Protein AF-A0A5C5RJW6-F1 (afdb_monomer)

Mean predicted aligned error: 12.19 Å

pLDDT: mean 71.31, std 15.0, range [31.08, 88.44]

Nearest PDB structures (foldseek):
  8tgl-assembly1_B  TM=4.476E-01  e=8.788E-02  Homo sapiens
  5ayn-assembly1_A  TM=5.005E-01  e=7.297E-01  Bdellovibrio bacteriovorus HD100
  8ucm-assembly1_A  TM=4.008E-01  e=3.604E-01  Homo sapiens
  4zow-assembly1_A  TM=3.745E-01  e=7.649E-01  Escherichia coli K-12
  6btx-assembly1_A  TM=3.066E-01  e=7.666E+00  Bdellovibrio bacteriovorus HD100

Secondary structure (DSSP, 8-state):
--SS-TTSHHHHHHHHHHHHHHHHHHHHHHHHHHHHHHHHHHHHHTGGGHHHHHHHHHHHHHHHHHHHS---HHHHHHHHHHHHTTT---TTS---HHHHHHHSHHHHHHHHHHHHHHHHHHHIIIIIHHHHHHHTS---HHHHHHHHHHHHHHHHHHHHHHHHHHHHH-HHHHHHHHHHHHHHHHHHHHHHHHT--HHHHHHHHHHHHHHHHHHHHHHHHHHHHHS----

Radius of gyration: 21.66 Å; Cα contacts (8 Å, |Δi|>4): 201; chains: 1; bounding box: 49×38×67 Å

Sequence (231 aa):
SEYAPDERRGFFASILDTGSYIGFALGAAVVSAIQLGLGPEAVLGGAWRIPFLVAGPLGAVAVYFRTKIEESPAFQAQLDAQEKAGTDRPADAPSSTADLVRTHWRPILIAIMLVAAANTSSYALTSYMPTYLTDSLGYDAVHGTLLTIPVLLVTAACIPLAGRLSDRIGRRPVLWIGSASAVVLSVPAFLLLAHGAIWSTLAGLTLVAVPVIFYISNLASALPALFPTAA

InterPro domains:
  IPR005829 Sugar transporter, conserved site [PS00216] (162-179)
  IPR011701 Major facilitator superfamily [PF07690] (2-228)
  IPR020846 Major facilitator superfamily domain [PS50850] (1-231)
  IPR036259 MFS transporter superfamily [G3DSA:1.20.1250.20] (1-87)
  IPR036259 MFS transporter superfamily [G3DSA:1.20.1250.20] (104-231)
  IPR036259 MFS transporter superfamily [SSF103473] (1-230)
  IPR051084 Proton-coupled symporters [PTHR43528] (1-229)

Foldseek 3Di:
DVPDDLLCLLLVLLLVVLVVLLVLLVLLVVVLCCCVPVNPVVCVVPCVCVSVVVVVVVVVVVVVVVVPPPDPVVVVVVVVVVVVPPDDDDPPDPPDPVVVCVVQVVLVVVLVVLVVVLVVLVCCLRPVQLVCCCPVVVDDSSLSSVLSSVLSNVLSVVLSVLLNVCSVVDLVVLLVVLVVLQVVLQVLLVVLCNVNDSVSPSVSSNSSSVSSSSSSSNSSNSVCVSPPPDD

Solvent-accessible surface area (backbone atoms only — not comparable to full-atom values): 12299 Å² total; per-residue (Å²): 124,96,86,48,66,88,89,43,35,22,37,59,44,15,51,56,53,22,50,51,32,45,50,50,27,51,53,49,48,53,53,35,51,46,40,73,73,59,34,69,68,37,39,78,73,53,52,67,50,52,64,53,63,58,44,48,62,54,48,52,50,52,50,49,51,62,72,62,57,68,74,52,72,67,54,53,51,49,51,52,48,55,62,67,51,64,87,71,79,70,94,77,64,83,89,40,79,65,56,54,46,69,75,39,45,67,56,49,51,54,49,49,52,50,50,48,53,28,50,52,42,45,44,42,62,73,51,47,44,38,49,42,34,25,74,72,68,65,37,54,70,51,57,21,43,59,59,45,32,61,45,32,45,52,42,25,63,44,17,36,55,47,6,52,48,36,74,70,72,35,71,69,61,43,52,52,49,20,54,50,41,44,63,64,32,46,59,59,16,54,55,28,41,71,64,72,40,73,68,36,35,48,51,12,52,44,43,59,41,50,26,30,33,42,35,52,17,39,51,53,48,48,58,60,68,68,52,70,77,83,126

Structure (mmCIF, N/CA/C/O backbon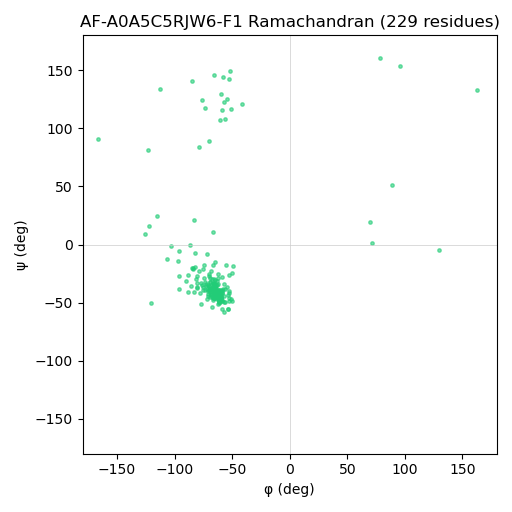e):
data_AF-A0A5C5RJW6-F1
#
_entry.id   AF-A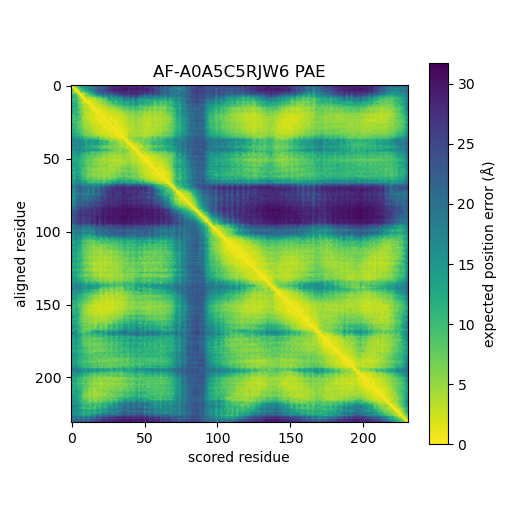0A5C5RJW6-F1
#
loop_
_atom_site.group_PDB
_atom_site.id
_atom_site.type_symbol
_atom_site.label_atom_id
_atom_site.label_alt_id
_atom_site.label_comp_id
_atom_site.label_asym_id
_atom_site.label_entity_id
_atom_site.label_seq_id
_atom_site.pdbx_PDB_ins_code
_atom_site.Cartn_x
_atom_site.Cartn_y
_atom_site.Cartn_z
_atom_site.occupancy
_atom_site.B_iso_or_equiv
_atom_site.auth_seq_id
_atom_site.auth_comp_id
_atom_site.auth_asym_id
_atom_site.auth_atom_id
_atom_site.pdbx_PDB_model_num
ATOM 1 N N . SER A 1 1 ? -7.287 5.479 18.540 1.00 43.69 1 SER A N 1
ATOM 2 C CA . SER A 1 1 ? -7.614 6.914 18.451 1.00 43.69 1 SER A CA 1
ATOM 3 C C . SER A 1 1 ? -8.538 7.273 19.601 1.00 43.69 1 SER A C 1
ATOM 5 O O . SER A 1 1 ? -9.689 6.838 19.637 1.00 43.69 1 SER A O 1
ATOM 7 N N . GLU A 1 2 ? -7.976 7.961 20.587 1.00 31.08 2 GLU A N 1
ATOM 8 C CA . GLU A 1 2 ? -8.598 8.412 21.846 1.00 31.08 2 GLU A CA 1
ATOM 9 C C . GLU A 1 2 ? -9.302 9.777 21.686 1.00 31.08 2 GLU A C 1
ATOM 11 O O . GLU A 1 2 ? -9.923 10.285 22.605 1.00 31.08 2 GLU A O 1
ATOM 16 N N . TYR A 1 3 ? -9.242 10.332 20.470 1.00 33.94 3 TYR A N 1
ATOM 17 C CA . TYR A 1 3 ? -9.623 11.696 20.100 1.00 33.94 3 TYR A CA 1
ATOM 18 C C . TYR A 1 3 ? -10.970 11.828 19.374 1.00 33.94 3 TYR A C 1
ATOM 20 O O . TYR A 1 3 ? -11.357 12.933 19.000 1.00 33.94 3 TYR A O 1
ATOM 28 N N . ALA A 1 4 ? -11.675 10.727 19.105 1.00 35.00 4 ALA A N 1
ATOM 29 C CA . ALA A 1 4 ? -12.896 10.760 18.305 1.00 35.00 4 ALA A CA 1
ATOM 30 C C . ALA A 1 4 ? -14.126 10.408 19.158 1.00 35.00 4 ALA A C 1
ATOM 32 O O . ALA A 1 4 ? -14.073 9.391 19.853 1.00 35.00 4 ALA A O 1
ATOM 33 N N . PRO A 1 5 ? -15.236 11.174 19.070 1.00 39.31 5 PRO A N 1
ATOM 34 C CA . PRO A 1 5 ? -16.519 10.752 19.633 1.00 39.31 5 PRO A CA 1
ATOM 35 C C . PRO A 1 5 ? -16.868 9.354 19.102 1.00 39.31 5 PRO A C 1
ATOM 37 O O . PRO A 1 5 ? -16.562 9.051 17.944 1.00 39.31 5 PRO A O 1
ATOM 40 N N . ASP A 1 6 ? -17.466 8.504 19.944 1.00 51.19 6 ASP A N 1
ATOM 41 C CA . ASP A 1 6 ? -17.591 7.045 19.743 1.00 51.19 6 ASP A CA 1
ATOM 42 C C . ASP A 1 6 ? -18.138 6.615 18.364 1.00 51.19 6 ASP A C 1
ATOM 44 O O . ASP A 1 6 ? -17.804 5.537 17.872 1.00 51.19 6 ASP A O 1
ATOM 48 N N . GLU A 1 7 ? -18.893 7.482 17.682 1.00 49.41 7 GLU A N 1
ATOM 49 C CA . GLU A 1 7 ? -19.456 7.262 16.341 1.00 49.41 7 GLU A CA 1
ATOM 50 C C . GLU A 1 7 ? -18.506 7.524 15.151 1.00 49.41 7 GLU A C 1
ATOM 52 O O . GLU A 1 7 ? -18.883 7.251 14.012 1.00 49.41 7 GLU A O 1
ATOM 57 N N . ARG A 1 8 ? -17.293 8.075 15.344 1.00 52.03 8 ARG A N 1
ATOM 58 C CA . ARG A 1 8 ? -16.369 8.422 14.228 1.00 52.03 8 ARG A CA 1
ATOM 59 C C . ARG A 1 8 ? -14.970 7.814 14.326 1.00 52.03 8 ARG A C 1
ATOM 61 O O . ARG A 1 8 ? -14.090 8.164 13.534 1.00 52.03 8 ARG A O 1
ATOM 68 N N . ARG A 1 9 ? -14.744 6.896 15.271 1.00 58.28 9 ARG A N 1
ATOM 69 C CA . ARG A 1 9 ? -13.442 6.231 15.467 1.00 58.28 9 ARG A CA 1
ATOM 70 C C . ARG A 1 9 ? -12.958 5.480 14.220 1.00 58.28 9 ARG A C 1
ATOM 72 O O . ARG A 1 9 ? -11.775 5.594 13.898 1.00 58.28 9 ARG A O 1
ATOM 79 N N . GLY A 1 10 ? -13.855 4.797 13.500 1.00 56.56 10 GLY A N 1
ATOM 80 C CA . GLY A 1 10 ? -13.533 4.090 12.255 1.00 56.56 10 GLY A CA 1
ATOM 81 C C . GLY A 1 10 ? -13.011 5.032 11.172 1.00 56.56 10 GLY A C 1
ATOM 82 O O . GLY A 1 10 ? -11.951 4.797 10.598 1.00 56.56 10 GLY A O 1
ATOM 83 N N . PHE A 1 11 ? -13.683 6.168 10.974 1.00 60.09 11 PHE A N 1
ATOM 84 C CA . PHE A 1 11 ? -13.275 7.190 10.008 1.00 60.09 11 PHE A CA 1
ATOM 85 C C . PHE A 1 11 ? -11.894 7.806 10.309 1.00 60.09 11 PHE A C 1
ATOM 87 O O . PHE A 1 11 ? -11.043 7.869 9.424 1.00 60.09 11 PHE A O 1
ATOM 94 N N . PHE A 1 12 ? -11.617 8.220 11.549 1.00 62.16 12 PHE A N 1
ATOM 95 C CA . PHE A 1 12 ? -10.322 8.840 11.875 1.00 62.16 12 PHE A CA 1
ATOM 96 C C . PHE A 1 12 ? -9.143 7.869 11.804 1.00 62.16 12 PHE A C 1
ATOM 98 O O . PHE A 1 12 ? -8.063 8.242 11.356 1.00 62.16 12 PHE A O 1
ATOM 105 N N . ALA A 1 13 ? -9.337 6.623 12.225 1.00 62.19 13 ALA A N 1
ATOM 106 C CA . ALA A 1 13 ? -8.301 5.609 12.087 1.00 62.19 13 ALA A CA 1
ATOM 107 C C . ALA A 1 13 ? -8.084 5.226 10.613 1.00 62.19 13 ALA A C 1
ATOM 109 O O . ALA A 1 13 ? -6.944 5.143 10.173 1.00 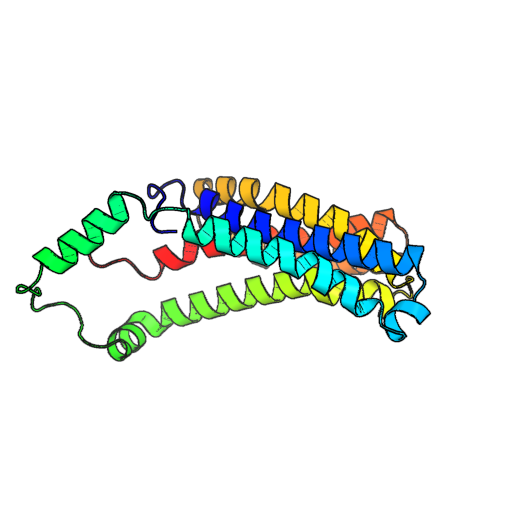62.19 13 ALA A O 1
ATOM 110 N N . SER A 1 14 ? -9.154 5.150 9.815 1.00 68.50 14 SER A N 1
ATOM 111 C CA . SER A 1 14 ? -9.045 4.924 8.369 1.00 68.50 14 SER A CA 1
ATOM 112 C C . SER A 1 14 ? -8.293 6.048 7.635 1.00 68.50 14 SER A C 1
ATOM 114 O O . SER A 1 14 ? -7.613 5.780 6.648 1.00 68.50 14 SER A O 1
ATOM 116 N N . ILE A 1 15 ? -8.334 7.294 8.132 1.00 70.56 15 ILE A N 1
ATOM 117 C CA . ILE A 1 15 ? -7.509 8.406 7.617 1.00 70.56 15 ILE A CA 1
ATOM 118 C C . ILE A 1 15 ? -6.017 8.163 7.876 1.00 70.56 15 ILE A C 1
ATOM 120 O O . ILE A 1 15 ? -5.193 8.465 7.013 1.00 70.56 15 ILE A O 1
ATOM 124 N N . LEU A 1 16 ? -5.660 7.601 9.034 1.00 71.62 16 LEU A N 1
ATOM 125 C CA . LEU A 1 16 ? -4.271 7.264 9.342 1.00 71.62 16 LEU A CA 1
ATOM 126 C C . LEU A 1 16 ? -3.751 6.180 8.387 1.00 71.62 16 LEU A C 1
ATOM 128 O O . LEU A 1 16 ? -2.675 6.330 7.809 1.00 71.62 16 LEU A O 1
ATOM 132 N N . ASP A 1 17 ? -4.549 5.136 8.156 1.00 75.12 17 ASP A N 1
ATOM 133 C CA . ASP A 1 17 ? -4.209 4.070 7.209 1.00 75.12 17 ASP A CA 1
ATOM 134 C C . ASP A 1 17 ? -4.135 4.587 5.767 1.00 75.12 17 ASP A C 1
ATOM 136 O O . ASP A 1 17 ? -3.197 4.267 5.040 1.00 75.12 17 ASP A O 1
ATOM 140 N N . THR A 1 18 ? -5.061 5.464 5.371 1.00 78.38 18 THR A N 1
ATOM 141 C CA . THR A 1 18 ? -5.030 6.165 4.075 1.00 78.38 18 THR A CA 1
ATOM 142 C C . THR A 1 18 ? -3.686 6.864 3.861 1.00 78.38 18 THR A C 1
ATOM 144 O O . THR A 1 18 ? -3.080 6.722 2.798 1.00 78.38 18 THR A O 1
ATOM 147 N N . GLY A 1 19 ? -3.186 7.570 4.882 1.00 80.00 19 GLY A N 1
ATOM 148 C CA . GLY A 1 19 ? -1.870 8.209 4.850 1.00 80.00 19 GLY A CA 1
ATOM 149 C C . GLY A 1 19 ? -0.730 7.214 4.619 1.00 80.00 19 GLY A C 1
ATOM 150 O O . GLY A 1 19 ? 0.150 7.476 3.799 1.00 80.00 19 GLY A O 1
ATOM 151 N N . SER A 1 20 ? -0.780 6.047 5.265 1.00 82.81 20 SER A N 1
ATOM 152 C CA . SER A 1 20 ? 0.206 4.974 5.072 1.00 82.81 20 SER A CA 1
ATOM 153 C C . SER A 1 20 ? 0.223 4.457 3.630 1.00 82.81 20 SER A C 1
ATOM 155 O O . SER A 1 20 ? 1.294 4.342 3.037 1.00 82.81 20 SER A O 1
ATOM 157 N N . TYR A 1 21 ? -0.945 4.209 3.026 1.00 83.38 21 TYR A N 1
ATOM 158 C CA . TYR A 1 21 ? -1.044 3.751 1.631 1.00 83.38 21 TYR A CA 1
ATOM 159 C C . TYR A 1 21 ? -0.581 4.798 0.618 1.00 83.38 21 TYR A C 1
ATOM 161 O O . TYR A 1 21 ? 0.100 4.455 -0.350 1.00 83.38 21 TYR A O 1
ATOM 169 N N . ILE A 1 22 ? -0.890 6.075 0.854 1.00 86.38 22 ILE A N 1
ATOM 170 C CA . ILE A 1 22 ? -0.359 7.179 0.042 1.00 86.38 22 ILE A CA 1
ATOM 171 C C . ILE A 1 22 ? 1.167 7.244 0.178 1.00 86.38 22 ILE A C 1
ATOM 173 O O . ILE A 1 22 ? 1.863 7.412 -0.822 1.00 86.38 22 ILE A O 1
ATOM 177 N N . GLY A 1 23 ? 1.700 7.050 1.388 1.00 85.56 23 GLY A N 1
ATOM 178 C CA . GLY A 1 23 ? 3.139 6.957 1.633 1.00 85.56 23 GLY A CA 1
ATOM 179 C C . GLY A 1 23 ? 3.797 5.811 0.863 1.00 85.56 23 GLY A C 1
ATOM 180 O O . GLY A 1 23 ? 4.819 6.025 0.210 1.00 85.56 23 GLY A O 1
ATOM 181 N N . PHE A 1 24 ? 3.185 4.622 0.861 1.00 86.38 24 PHE A N 1
ATOM 182 C CA . PHE A 1 24 ? 3.643 3.487 0.051 1.00 86.38 24 PHE A CA 1
ATOM 183 C C . PHE A 1 24 ? 3.622 3.805 -1.446 1.00 86.38 24 PHE A C 1
ATOM 185 O O . PHE A 1 24 ? 4.608 3.547 -2.133 1.00 86.38 24 PHE A O 1
ATOM 192 N N . ALA A 1 25 ? 2.540 4.408 -1.945 1.00 88.12 25 ALA A N 1
ATOM 193 C CA . ALA A 1 25 ? 2.417 4.800 -3.347 1.00 88.12 25 ALA A CA 1
ATOM 194 C C . ALA A 1 25 ? 3.488 5.827 -3.755 1.00 88.12 25 ALA A C 1
ATOM 196 O O . ALA A 1 25 ? 4.112 5.682 -4.806 1.00 88.12 25 ALA A O 1
ATOM 197 N 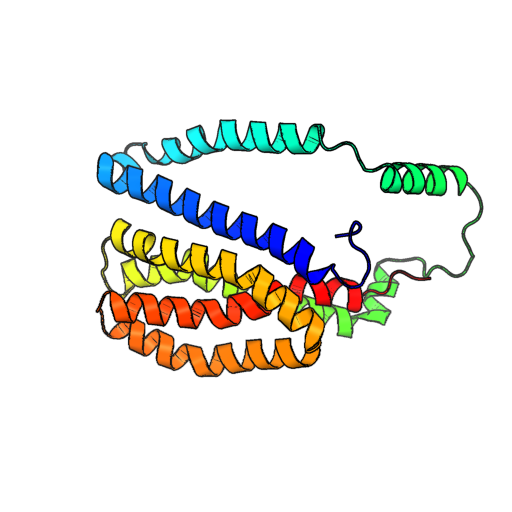N . LEU A 1 26 ? 3.754 6.830 -2.912 1.00 88.31 26 LEU A N 1
ATOM 198 C CA . LEU A 1 26 ? 4.813 7.819 -3.136 1.00 88.31 26 LEU A CA 1
ATOM 199 C C . LEU A 1 26 ? 6.207 7.184 -3.093 1.00 88.31 26 LEU A C 1
ATOM 201 O O . LEU A 1 26 ? 7.033 7.482 -3.953 1.00 88.31 26 LEU A O 1
ATOM 205 N N . GLY A 1 27 ? 6.468 6.286 -2.141 1.00 86.06 27 GLY A N 1
ATOM 206 C CA . GLY A 1 27 ? 7.733 5.550 -2.066 1.00 86.06 27 GLY A CA 1
ATOM 207 C C . GLY A 1 27 ? 7.978 4.706 -3.317 1.00 86.06 27 GLY A C 1
ATOM 208 O O . GLY A 1 27 ? 9.044 4.797 -3.929 1.00 86.06 27 GLY A O 1
ATOM 209 N N . ALA A 1 28 ? 6.959 3.963 -3.752 1.00 86.81 28 ALA A N 1
ATOM 210 C CA . ALA A 1 28 ? 6.980 3.190 -4.990 1.00 86.81 28 ALA A CA 1
ATOM 211 C C . ALA A 1 28 ? 7.196 4.082 -6.226 1.00 86.81 28 ALA A C 1
ATOM 213 O O . ALA A 1 28 ? 7.978 3.726 -7.109 1.00 86.81 28 ALA A O 1
ATOM 214 N N . ALA A 1 29 ? 6.573 5.266 -6.275 1.00 88.06 29 ALA A N 1
ATOM 215 C CA . ALA A 1 29 ? 6.755 6.234 -7.357 1.00 88.06 29 ALA A CA 1
ATOM 216 C C . ALA A 1 29 ? 8.187 6.787 -7.417 1.00 88.06 29 ALA A C 1
ATOM 218 O O . ALA A 1 29 ? 8.771 6.846 -8.497 1.00 88.06 29 ALA A O 1
ATOM 219 N N . VAL A 1 30 ? 8.776 7.146 -6.271 1.00 87.25 30 VAL A N 1
ATOM 220 C CA . VAL A 1 30 ? 10.166 7.632 -6.190 1.00 87.25 30 VAL A CA 1
ATOM 221 C C . VAL A 1 30 ? 11.144 6.557 -6.659 1.00 87.25 30 VAL A C 1
ATOM 223 O O . VAL A 1 30 ? 12.027 6.842 -7.467 1.00 87.25 30 VAL A O 1
ATOM 226 N N . VAL A 1 31 ? 10.970 5.313 -6.203 1.00 83.94 31 VAL A N 1
ATOM 227 C CA . VAL A 1 31 ? 11.812 4.185 -6.635 1.00 83.94 31 VAL A CA 1
ATOM 228 C C . VAL A 1 31 ? 11.654 3.929 -8.134 1.00 83.94 31 VAL A C 1
ATOM 230 O O . VAL A 1 31 ? 12.656 3.785 -8.831 1.00 83.94 31 VAL A O 1
ATOM 233 N N . SER A 1 32 ? 10.422 3.951 -8.648 1.00 85.94 32 SER A N 1
ATOM 234 C CA . SER A 1 32 ? 10.153 3.781 -10.082 1.00 85.94 32 SER A CA 1
ATOM 235 C C . SER A 1 32 ? 10.798 4.894 -10.915 1.00 85.94 32 SER A C 1
ATOM 237 O O . SER A 1 32 ? 11.407 4.617 -11.945 1.00 85.94 32 SER A O 1
ATOM 239 N N . ALA A 1 33 ? 10.742 6.150 -10.456 1.00 86.44 33 ALA A N 1
ATOM 240 C CA . ALA A 1 33 ? 11.378 7.282 -11.131 1.00 86.44 33 ALA A CA 1
ATOM 241 C C . ALA A 1 33 ? 12.909 7.149 -11.180 1.00 86.44 33 ALA A C 1
ATOM 243 O O . ALA A 1 33 ? 13.525 7.451 -12.202 1.00 86.44 33 ALA A O 1
ATOM 244 N N . ILE A 1 34 ? 13.524 6.653 -10.102 1.00 84.50 34 ILE A N 1
ATOM 245 C CA . ILE A 1 34 ? 14.965 6.370 -10.052 1.00 84.50 34 ILE A CA 1
ATOM 246 C C . ILE A 1 34 ? 15.329 5.244 -11.021 1.00 84.50 34 ILE A C 1
ATOM 248 O O . ILE A 1 34 ? 16.287 5.392 -11.776 1.00 84.50 34 ILE A O 1
ATOM 252 N N . GLN A 1 35 ? 14.566 4.148 -11.033 1.00 81.94 35 GLN A N 1
ATOM 253 C CA . GLN A 1 35 ? 14.820 3.022 -11.936 1.00 81.94 35 GLN A CA 1
ATOM 254 C C . GLN A 1 35 ? 14.674 3.422 -13.413 1.00 81.94 35 GLN A C 1
ATOM 256 O O . GLN A 1 35 ? 15.507 3.025 -14.222 1.00 81.94 35 GLN A O 1
ATOM 261 N N . LEU A 1 36 ? 13.683 4.254 -13.758 1.00 84.06 36 LEU A N 1
ATOM 262 C CA . LEU A 1 36 ? 13.504 4.773 -15.122 1.00 84.06 36 LEU A CA 1
ATOM 263 C C . LEU A 1 36 ? 14.583 5.778 -15.534 1.00 84.06 36 LEU A C 1
ATOM 265 O O . LEU A 1 36 ? 14.993 5.790 -16.691 1.00 84.06 36 LEU A O 1
ATOM 269 N N . GLY A 1 37 ? 15.013 6.646 -14.614 1.00 83.56 37 GLY A N 1
ATOM 270 C CA . GLY A 1 37 ? 15.947 7.730 -14.925 1.00 83.56 37 GLY A CA 1
ATOM 271 C C . GLY A 1 37 ? 17.416 7.307 -14.930 1.00 83.56 37 GLY A C 1
ATOM 272 O O . GLY A 1 37 ? 18.181 7.755 -15.779 1.00 83.56 37 GLY A O 1
ATOM 273 N N . LEU A 1 38 ? 17.818 6.465 -13.975 1.00 80.81 38 LEU A N 1
ATOM 274 C CA . LEU A 1 38 ? 19.215 6.064 -13.765 1.00 80.81 38 LEU A CA 1
ATOM 275 C C . LEU A 1 38 ? 19.495 4.623 -14.220 1.00 80.81 38 LEU A C 1
ATOM 277 O O . LEU A 1 38 ? 20.655 4.232 -14.335 1.00 80.81 38 LEU A O 1
ATOM 281 N N . GLY A 1 39 ? 18.451 3.843 -14.501 1.00 79.62 39 GLY A N 1
ATOM 282 C CA . GLY A 1 39 ? 18.559 2.439 -14.877 1.00 79.62 39 GLY A CA 1
ATOM 283 C C . GLY A 1 39 ? 18.791 1.504 -13.679 1.00 79.62 39 GLY A C 1
ATOM 284 O O . GLY A 1 39 ? 19.236 1.929 -12.606 1.00 79.62 39 GLY A O 1
ATOM 285 N N . PRO A 1 40 ? 18.511 0.200 -13.845 1.00 72.88 40 PRO A N 1
ATOM 286 C CA . PRO A 1 40 ? 18.641 -0.792 -12.774 1.00 72.88 40 PRO A CA 1
ATOM 287 C C . PRO A 1 40 ? 20.089 -0.956 -12.277 1.00 72.88 40 PRO A C 1
ATOM 289 O O . PRO A 1 40 ? 20.315 -1.168 -11.086 1.00 72.88 40 PRO A O 1
ATOM 292 N N . GLU A 1 41 ? 21.083 -0.776 -13.150 1.00 76.12 41 GLU A N 1
ATOM 293 C CA . GLU A 1 41 ? 22.508 -0.870 -12.795 1.00 76.12 41 GLU A CA 1
ATOM 294 C C . GLU A 1 41 ? 22.944 0.220 -11.805 1.00 76.12 41 GLU A C 1
ATOM 296 O O . GLU A 1 41 ? 23.696 -0.041 -10.865 1.00 76.12 41 GLU A O 1
ATOM 301 N N . ALA A 1 42 ? 22.421 1.440 -11.947 1.00 74.25 42 ALA A N 1
ATOM 302 C CA . ALA A 1 42 ? 22.732 2.534 -11.033 1.00 74.25 42 ALA A CA 1
ATOM 303 C C . ALA A 1 42 ? 22.127 2.318 -9.640 1.00 74.25 42 ALA A C 1
ATOM 305 O O . ALA A 1 42 ? 22.702 2.765 -8.644 1.00 74.25 42 ALA A O 1
ATOM 306 N N . VAL A 1 43 ? 20.996 1.606 -9.543 1.00 75.31 43 VAL A N 1
ATOM 307 C CA . VAL A 1 43 ? 20.414 1.213 -8.250 1.00 75.31 43 VAL A CA 1
ATOM 308 C C . VAL A 1 43 ? 21.385 0.314 -7.493 1.00 75.31 43 VAL A C 1
ATOM 310 O O . VAL A 1 43 ? 21.670 0.604 -6.330 1.00 75.31 43 VAL A O 1
ATOM 313 N N . LEU A 1 44 ? 21.965 -0.689 -8.160 1.00 75.44 44 LEU A N 1
ATOM 314 C CA . LEU A 1 44 ? 23.012 -1.548 -7.591 1.00 75.44 44 LEU A CA 1
ATOM 315 C C . LEU A 1 44 ? 24.298 -0.763 -7.284 1.00 75.44 44 LEU A C 1
ATOM 317 O O . LEU A 1 44 ? 24.936 -1.000 -6.259 1.00 75.44 44 LEU A O 1
ATOM 321 N N . GLY A 1 45 ? 24.631 0.227 -8.118 1.00 79.62 45 GLY A N 1
ATOM 322 C CA . GLY A 1 45 ? 25.792 1.109 -7.955 1.00 79.62 45 GLY A CA 1
ATOM 323 C C . GLY A 1 45 ? 25.695 2.138 -6.819 1.00 79.62 45 GLY A C 1
ATOM 324 O O . GLY A 1 45 ? 26.690 2.793 -6.512 1.00 79.62 45 GLY A O 1
ATOM 325 N N . GLY A 1 46 ? 24.534 2.289 -6.169 1.00 80.06 46 GLY A N 1
ATOM 326 C CA . GLY A 1 46 ? 24.363 3.174 -5.007 1.00 80.06 46 GLY A CA 1
ATOM 327 C C . GLY A 1 46 ? 23.182 4.143 -5.071 1.00 80.06 46 GLY A C 1
ATOM 328 O O . GLY A 1 46 ? 22.904 4.812 -4.072 1.00 80.06 46 GLY A O 1
ATOM 329 N N . ALA A 1 47 ? 22.439 4.200 -6.184 1.00 81.25 47 ALA A N 1
ATOM 330 C CA . ALA A 1 47 ? 21.243 5.042 -6.303 1.00 81.25 47 ALA A CA 1
ATOM 331 C C . ALA A 1 47 ? 20.108 4.606 -5.359 1.00 81.25 47 ALA A C 1
ATOM 333 O O . ALA A 1 47 ? 19.225 5.408 -5.054 1.00 81.25 47 ALA A O 1
ATOM 334 N N . TRP A 1 48 ? 20.182 3.393 -4.791 1.00 81.44 48 TRP A N 1
ATOM 335 C CA . TRP A 1 48 ? 19.308 2.948 -3.700 1.00 81.44 48 TRP A CA 1
ATOM 336 C C . TRP A 1 48 ? 19.333 3.872 -2.474 1.00 81.44 48 TRP A C 1
ATOM 338 O O . TRP A 1 48 ? 18.414 3.808 -1.668 1.00 81.44 48 TRP A O 1
ATOM 348 N N . ARG A 1 49 ? 20.346 4.743 -2.324 1.00 85.19 49 ARG A N 1
ATOM 349 C CA . ARG A 1 49 ? 20.449 5.733 -1.235 1.00 85.19 49 ARG A CA 1
ATOM 350 C C . ARG A 1 49 ? 19.584 6.977 -1.449 1.00 85.19 49 ARG A C 1
ATOM 352 O O . ARG A 1 49 ? 19.250 7.648 -0.477 1.00 85.19 49 ARG A O 1
ATOM 359 N N . ILE A 1 50 ? 19.210 7.290 -2.691 1.00 85.06 50 ILE A N 1
ATOM 360 C CA . ILE A 1 50 ? 18.425 8.489 -3.031 1.00 85.06 50 ILE A CA 1
ATOM 361 C C . ILE A 1 50 ? 17.050 8.490 -2.335 1.00 85.06 50 ILE A C 1
ATOM 363 O O . ILE A 1 50 ? 16.728 9.502 -1.713 1.00 85.06 50 ILE A O 1
ATOM 367 N N . PRO A 1 51 ? 16.267 7.388 -2.322 1.00 82.69 51 PRO A N 1
ATOM 368 C CA . PRO A 1 51 ? 15.019 7.325 -1.563 1.00 82.69 51 PRO A CA 1
ATOM 369 C C . PRO A 1 51 ? 15.220 7.620 -0.074 1.00 82.69 51 PRO A C 1
ATOM 371 O O . PRO A 1 51 ? 14.410 8.325 0.515 1.00 82.69 51 PRO A O 1
ATOM 374 N N . PHE A 1 52 ? 16.320 7.151 0.530 1.00 83.06 52 PHE A N 1
ATOM 375 C CA . PHE A 1 52 ? 16.628 7.415 1.941 1.00 83.06 52 PHE A CA 1
ATOM 376 C C . PHE A 1 52 ? 16.996 8.879 2.192 1.00 83.06 52 PHE A C 1
ATOM 378 O O . PHE A 1 52 ? 16.561 9.459 3.185 1.00 83.06 52 PHE A O 1
ATOM 385 N N . LEU A 1 53 ? 17.753 9.499 1.283 1.00 87.31 53 LEU A N 1
ATOM 386 C CA . LEU A 1 53 ? 18.093 10.921 1.366 1.00 87.31 53 LEU A CA 1
ATOM 387 C C . LEU A 1 53 ? 16.866 11.822 1.195 1.00 87.31 53 LEU A C 1
ATOM 389 O O . LEU A 1 53 ? 16.806 12.868 1.829 1.00 87.31 53 LEU A O 1
ATOM 393 N N . VAL A 1 54 ? 15.881 11.414 0.391 1.00 85.62 54 VAL A N 1
ATOM 394 C CA . VAL A 1 54 ? 14.590 12.115 0.264 1.00 85.62 54 VAL A CA 1
ATOM 395 C C . VAL A 1 54 ? 13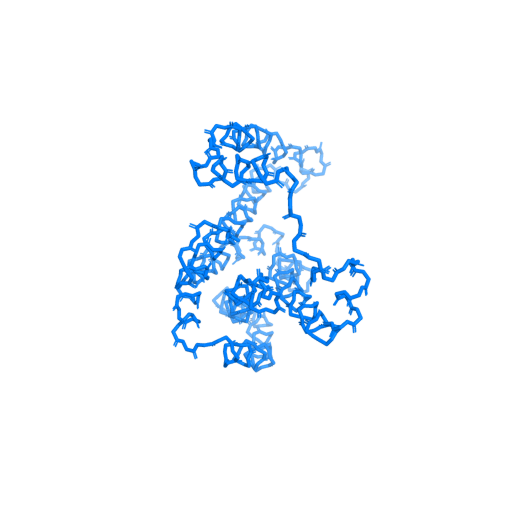.700 11.858 1.486 1.00 85.62 54 VAL A C 1
ATOM 397 O O . VAL A 1 54 ? 13.048 12.776 1.987 1.00 85.62 54 VAL A O 1
ATOM 400 N N . ALA A 1 55 ? 13.701 10.631 2.012 1.00 83.44 55 ALA A N 1
ATOM 401 C CA . ALA A 1 55 ? 12.933 10.262 3.197 1.00 83.44 55 ALA A CA 1
ATOM 402 C C . ALA A 1 55 ? 13.443 10.943 4.478 1.00 83.44 55 ALA A C 1
ATOM 404 O O . ALA A 1 55 ? 12.642 11.212 5.367 1.00 83.44 55 ALA A O 1
ATOM 405 N N . GLY A 1 56 ? 14.738 11.261 4.581 1.00 87.06 56 GLY A N 1
ATOM 406 C CA . GLY A 1 56 ? 15.330 11.916 5.755 1.00 87.06 56 GLY A CA 1
ATOM 407 C C . GLY A 1 56 ? 14.680 13.264 6.112 1.00 87.06 56 GLY A C 1
ATOM 408 O O . GLY A 1 56 ? 14.141 13.396 7.212 1.00 87.06 56 GLY A O 1
ATOM 409 N N . PRO A 1 57 ? 14.665 14.258 5.204 1.00 88.25 57 PRO A N 1
ATOM 410 C CA . PRO A 1 57 ? 13.989 15.538 5.411 1.00 88.25 57 PRO A CA 1
ATOM 411 C C . PRO A 1 57 ? 12.489 15.385 5.670 1.00 88.25 57 PRO A C 1
ATOM 413 O O . PRO A 1 57 ? 11.958 16.030 6.569 1.00 88.25 57 PRO A O 1
ATOM 416 N N . LEU A 1 58 ? 11.809 14.501 4.931 1.00 85.12 58 LEU A N 1
ATOM 417 C CA . LEU A 1 58 ? 10.388 14.207 5.148 1.00 85.12 58 LEU A CA 1
ATOM 418 C C . LEU A 1 58 ? 10.138 13.640 6.551 1.00 85.12 58 LEU A C 1
ATOM 420 O O . LEU A 1 58 ? 9.202 14.058 7.229 1.00 85.12 58 LEU A O 1
ATOM 424 N N . GLY A 1 59 ? 11.005 12.740 7.013 1.00 83.19 59 GLY A N 1
ATOM 425 C CA . GLY A 1 59 ? 10.980 12.192 8.364 1.00 83.19 59 GLY A CA 1
ATOM 426 C C . GLY A 1 59 ? 11.233 13.261 9.424 1.00 83.19 59 GLY A C 1
ATOM 427 O O . GLY A 1 59 ? 10.509 13.313 10.413 1.00 83.19 59 GLY A O 1
ATOM 428 N N . ALA A 1 60 ? 12.190 14.166 9.203 1.00 85.19 60 ALA A N 1
ATOM 429 C CA . ALA A 1 60 ? 12.445 15.290 10.103 1.00 85.19 60 ALA A CA 1
ATOM 430 C C . ALA A 1 60 ? 11.239 16.239 10.195 1.00 85.19 60 ALA A C 1
ATOM 432 O O . ALA A 1 60 ? 10.875 16.660 11.290 1.00 85.19 60 ALA A O 1
ATOM 433 N N . VAL A 1 61 ? 10.573 16.521 9.070 1.00 84.31 61 VAL A N 1
ATOM 434 C CA . VAL A 1 61 ? 9.324 17.298 9.035 1.00 84.31 61 VAL A CA 1
ATOM 435 C C . VAL A 1 61 ? 8.199 16.561 9.763 1.00 84.31 61 VAL A C 1
ATOM 437 O O . VAL A 1 61 ? 7.484 17.177 10.546 1.00 84.31 61 VAL A O 1
ATOM 440 N N . ALA A 1 62 ? 8.061 15.246 9.579 1.00 80.44 62 ALA A N 1
ATOM 441 C CA . ALA A 1 62 ? 7.076 14.445 10.305 1.00 80.44 62 ALA A CA 1
ATOM 442 C C . ALA A 1 62 ? 7.333 14.449 11.823 1.00 80.44 62 ALA A C 1
ATOM 444 O O . ALA A 1 62 ? 6.393 14.599 12.604 1.00 80.44 62 ALA A O 1
ATOM 445 N N . VAL A 1 63 ? 8.599 14.350 12.246 1.00 81.69 63 VAL A N 1
ATOM 446 C CA . VAL A 1 63 ? 9.002 14.490 13.655 1.00 81.69 63 VAL A CA 1
ATOM 447 C C . VAL A 1 63 ? 8.698 15.896 14.163 1.00 81.69 63 VAL A C 1
ATOM 449 O O . VAL A 1 63 ? 8.154 16.019 15.253 1.00 81.69 63 VAL A O 1
ATOM 452 N N . TYR A 1 64 ? 8.973 16.936 13.372 1.00 80.75 64 TYR A N 1
ATOM 453 C CA . TYR A 1 64 ? 8.656 18.323 13.715 1.00 80.75 64 TYR A CA 1
ATOM 454 C C . TYR A 1 64 ? 7.150 18.549 13.891 1.00 80.75 64 TYR A C 1
ATOM 456 O O . TYR A 1 64 ? 6.730 19.157 14.870 1.00 80.75 64 TYR A O 1
ATOM 464 N N . PHE A 1 65 ? 6.315 18.030 12.987 1.00 77.75 65 PHE A N 1
ATOM 465 C CA . PHE A 1 65 ? 4.861 18.070 13.158 1.00 77.75 65 PHE A CA 1
ATOM 466 C C . PHE A 1 65 ? 4.431 17.315 14.411 1.00 77.75 65 PHE A C 1
ATOM 468 O O . PHE A 1 65 ? 3.601 17.811 15.163 1.00 77.75 65 PHE A O 1
ATO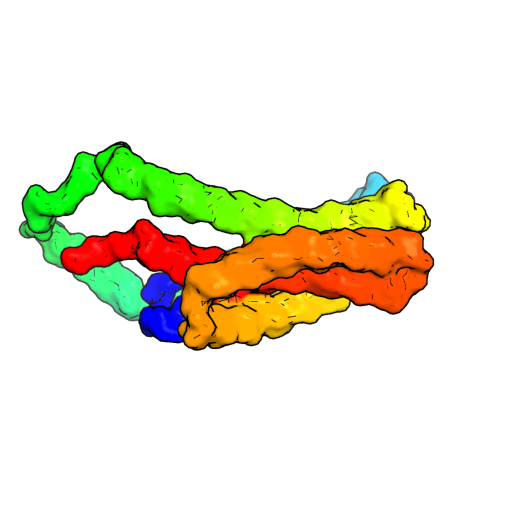M 475 N N . ARG A 1 66 ? 5.028 16.151 14.678 1.00 76.25 66 ARG A N 1
ATOM 476 C CA . ARG A 1 66 ? 4.717 15.358 15.868 1.00 76.25 66 ARG A CA 1
ATOM 477 C C . ARG A 1 66 ? 5.112 16.055 17.171 1.00 76.25 66 ARG A C 1
ATOM 479 O O . ARG A 1 66 ? 4.411 15.881 18.156 1.00 76.25 66 ARG A O 1
ATOM 486 N N . THR A 1 67 ? 6.192 16.836 17.187 1.00 69.56 67 THR A N 1
ATOM 487 C CA . THR A 1 67 ? 6.596 17.625 18.363 1.00 69.56 67 THR A CA 1
ATOM 488 C C . THR A 1 67 ? 5.844 18.949 18.497 1.00 69.56 67 THR A C 1
ATOM 490 O O . THR A 1 67 ? 5.823 19.501 19.592 1.00 69.56 67 THR A O 1
ATOM 493 N N . LYS A 1 68 ? 5.223 19.459 17.421 1.00 64.12 68 LYS A N 1
ATOM 494 C CA . LYS A 1 68 ? 4.407 20.690 17.434 1.00 64.12 68 LYS A CA 1
ATOM 495 C C . LYS A 1 68 ? 2.902 20.483 17.561 1.00 64.12 68 LYS A C 1
ATOM 497 O O . LYS A 1 68 ? 2.196 21.459 17.805 1.00 64.12 68 LYS A O 1
ATOM 502 N N . ILE A 1 69 ? 2.400 19.267 17.359 1.00 59.78 69 ILE A N 1
ATOM 503 C CA . ILE A 1 69 ? 1.038 18.915 17.760 1.00 59.78 69 ILE A CA 1
ATOM 504 C C . ILE A 1 69 ? 1.065 18.882 19.287 1.00 59.78 69 ILE A C 1
ATOM 506 O O . ILE A 1 69 ? 1.413 17.874 19.895 1.00 59.78 69 ILE A O 1
ATOM 510 N N . GLU A 1 70 ? 0.797 20.037 19.895 1.00 50.53 70 GLU A N 1
ATOM 511 C CA . GLU A 1 70 ? 0.524 20.133 21.322 1.00 50.53 70 GLU A CA 1
ATOM 512 C C . GLU A 1 70 ? -0.618 19.165 21.641 1.00 50.53 70 GLU A C 1
ATOM 514 O O . GLU A 1 70 ? -1.669 19.183 20.991 1.00 50.53 70 GLU A O 1
ATOM 519 N N . GLU A 1 71 ? -0.358 18.279 22.605 1.00 45.69 71 GLU A N 1
ATOM 520 C CA . GLU A 1 71 ? -1.360 17.443 23.256 1.00 45.69 71 GLU A CA 1
ATOM 521 C C . GLU A 1 71 ? -2.604 18.298 23.504 1.00 45.69 71 GLU A C 1
ATOM 523 O O . GLU A 1 71 ? -2.525 19.349 24.141 1.00 45.69 71 GLU A O 1
ATOM 528 N N . SER A 1 72 ? -3.747 17.897 22.948 1.00 46.81 72 SER A N 1
ATOM 529 C CA . SER A 1 72 ? -4.988 18.645 23.125 1.00 46.81 72 SER A CA 1
ATOM 530 C C . SER A 1 72 ? -5.238 18.905 24.606 1.00 46.81 72 SER A C 1
ATOM 532 O O . SER A 1 72 ? -4.918 18.045 25.431 1.00 46.81 72 SER A O 1
ATOM 534 N N . PRO A 1 73 ? -5.890 20.024 24.964 1.00 47.50 73 PRO A N 1
ATOM 535 C CA . PRO A 1 73 ? -6.317 20.300 26.336 1.00 47.50 73 PRO A CA 1
ATOM 536 C C . PRO A 1 73 ? -7.074 19.132 27.002 1.00 47.50 73 PRO A C 1
ATOM 538 O O . PRO A 1 73 ? -7.126 19.065 28.225 1.00 47.50 73 PRO A O 1
ATOM 541 N N . ALA A 1 74 ? -7.607 18.172 26.233 1.00 46.41 74 ALA A N 1
ATOM 542 C CA . ALA A 1 74 ? -8.176 16.924 26.745 1.00 46.41 74 ALA A CA 1
ATOM 543 C C . ALA A 1 74 ? -7.140 15.933 27.329 1.00 46.41 74 ALA A C 1
ATOM 545 O O . ALA A 1 74 ? -7.446 15.264 28.312 1.00 46.41 74 ALA A O 1
ATOM 546 N N . PHE A 1 75 ? -5.929 15.842 26.768 1.00 46.28 75 PHE A N 1
ATOM 547 C CA . PHE A 1 75 ? -4.860 14.965 27.265 1.00 46.28 75 PHE A CA 1
ATOM 548 C C . PHE A 1 75 ? -4.127 15.592 28.455 1.00 46.28 75 PHE A C 1
ATOM 550 O O . PHE A 1 75 ? -3.854 14.901 29.430 1.00 46.28 75 PHE A O 1
ATOM 557 N N . GLN A 1 76 ? -3.917 16.916 28.447 1.00 51.72 76 GLN A N 1
ATOM 558 C CA . GLN A 1 76 ? -3.462 17.643 29.642 1.00 51.72 76 GLN A CA 1
ATOM 559 C C . GLN A 1 76 ? -4.480 17.550 30.784 1.00 51.72 76 GLN A C 1
ATOM 561 O O . GLN A 1 76 ? -4.087 17.274 31.907 1.00 51.72 76 GLN A O 1
ATOM 566 N N . ALA A 1 77 ? -5.786 17.655 30.510 1.00 53.47 77 ALA A N 1
ATOM 567 C CA . ALA A 1 77 ? -6.810 17.439 31.533 1.00 53.47 77 ALA A CA 1
ATOM 568 C C . ALA A 1 77 ? -6.844 15.992 32.058 1.00 53.47 77 ALA A C 1
ATOM 570 O O . ALA A 1 77 ? -7.171 15.788 33.223 1.00 53.47 77 ALA A O 1
ATOM 571 N N . GLN A 1 78 ? -6.502 14.987 31.241 1.00 50.09 78 GLN A N 1
ATOM 572 C CA . GLN A 1 78 ? -6.370 13.595 31.691 1.00 50.09 78 GLN A CA 1
ATOM 573 C C . GLN A 1 78 ? -5.084 13.343 32.486 1.00 50.09 78 GLN A C 1
ATOM 575 O O . GLN A 1 78 ? -5.126 12.585 33.452 1.00 50.09 78 GLN A O 1
ATOM 580 N N . LEU A 1 79 ? -3.969 13.980 32.120 1.00 50.97 79 LEU A N 1
ATOM 581 C CA . LEU A 1 79 ? -2.727 13.950 32.895 1.00 50.97 79 LEU A CA 1
ATOM 582 C C . LEU A 1 79 ? -2.909 14.671 34.237 1.00 50.97 79 LEU A C 1
ATOM 584 O O . LEU A 1 79 ? -2.617 14.080 35.269 1.00 50.97 79 LEU A O 1
ATOM 588 N N . ASP A 1 80 ? -3.518 15.858 34.243 1.00 51.38 80 ASP A N 1
ATOM 589 C CA . ASP A 1 80 ? -3.851 16.616 35.455 1.00 51.38 80 ASP A CA 1
ATOM 590 C C . ASP A 1 80 ? -4.907 15.901 36.313 1.00 51.38 80 ASP A C 1
ATOM 592 O O . ASP A 1 80 ? -4.880 16.001 37.539 1.00 51.38 80 ASP A O 1
ATOM 596 N N . ALA A 1 81 ? -5.852 15.174 35.703 1.00 53.34 81 ALA A N 1
ATOM 597 C CA . ALA A 1 81 ? -6.813 14.344 36.429 1.00 53.34 81 ALA A CA 1
ATOM 598 C C . ALA A 1 81 ? -6.161 13.081 37.009 1.00 53.34 81 ALA A C 1
ATOM 600 O O . ALA A 1 81 ? -6.525 12.687 38.112 1.00 53.34 81 ALA A O 1
ATOM 601 N N . GLN A 1 82 ? -5.186 12.471 36.325 1.00 46.88 82 GLN A N 1
ATOM 602 C CA . GLN A 1 82 ? -4.390 11.368 36.877 1.00 46.88 82 GLN A CA 1
ATOM 603 C C . GLN A 1 82 ? -3.431 11.838 37.976 1.00 46.88 82 GLN A C 1
ATOM 605 O O . GLN A 1 82 ? -3.231 11.120 38.953 1.00 46.88 82 GLN A O 1
ATOM 610 N N . GLU A 1 83 ? -2.883 13.048 37.860 1.00 45.53 83 GLU A N 1
ATOM 611 C CA . GLU A 1 83 ? -1.987 13.642 38.854 1.00 45.53 83 GLU A CA 1
ATOM 612 C C . GLU A 1 83 ? -2.765 14.141 40.089 1.00 45.53 83 GLU A C 1
ATOM 614 O O . GLU A 1 83 ? -2.318 13.953 41.221 1.00 45.53 83 GLU A O 1
ATOM 619 N N . LYS A 1 84 ? -3.994 14.658 39.908 1.00 41.91 84 LYS A N 1
ATOM 620 C CA . LYS A 1 84 ? -4.943 14.951 41.005 1.00 41.91 84 LYS A CA 1
ATOM 621 C C . LYS A 1 84 ? -5.618 13.710 41.591 1.00 41.91 84 LYS A C 1
ATOM 623 O O . LYS A 1 84 ? -6.053 13.765 42.736 1.00 41.91 84 LYS A O 1
ATOM 628 N N . ALA A 1 85 ? -5.669 12.598 40.856 1.00 43.00 85 ALA A N 1
ATOM 629 C CA . ALA A 1 85 ? -6.028 11.273 41.369 1.00 43.00 85 ALA A CA 1
ATOM 630 C C . ALA A 1 85 ? -4.830 10.553 42.021 1.00 43.00 85 ALA A C 1
ATOM 632 O O . ALA A 1 85 ? -4.835 9.331 42.201 1.00 43.00 85 ALA A O 1
ATOM 633 N N . GLY A 1 86 ? -3.805 11.307 42.431 1.00 40.19 86 GLY A N 1
ATOM 634 C CA . GLY A 1 86 ? -2.941 10.886 43.516 1.00 40.19 86 GLY A CA 1
ATOM 635 C C . GLY A 1 86 ? -3.793 10.611 44.754 1.00 40.19 86 GLY A C 1
ATOM 636 O O . GLY A 1 86 ? -4.237 11.539 45.424 1.00 40.19 86 GLY A O 1
ATOM 637 N N . THR A 1 87 ? -3.935 9.329 45.097 1.00 41.91 87 THR A N 1
ATOM 638 C CA . THR A 1 87 ? -4.519 8.814 46.352 1.00 41.91 87 THR A CA 1
ATOM 639 C C . THR A 1 87 ? -6.034 8.580 46.369 1.00 41.91 87 THR A C 1
ATOM 641 O O . THR A 1 87 ? -6.679 9.010 47.307 1.00 41.91 87 THR A O 1
ATOM 644 N N . ASP A 1 88 ? -6.600 7.856 45.396 1.00 36.44 88 ASP A N 1
ATOM 645 C CA . ASP A 1 88 ? -7.727 6.932 45.662 1.00 36.44 88 ASP A CA 1
ATOM 646 C C . ASP A 1 88 ? -7.968 5.995 44.465 1.00 36.44 88 ASP A C 1
ATOM 648 O O . ASP A 1 88 ? -8.700 6.290 43.522 1.00 36.44 88 ASP A O 1
ATOM 652 N N . ARG A 1 89 ? -7.311 4.827 44.485 1.00 35.06 89 ARG A N 1
ATOM 653 C CA . ARG A 1 89 ? -7.639 3.706 43.589 1.00 35.06 89 ARG A CA 1
ATOM 654 C C . ARG A 1 89 ? -8.914 3.045 44.126 1.00 35.06 89 ARG A C 1
ATOM 656 O O . ARG A 1 89 ? -8.877 2.588 45.270 1.00 35.06 89 ARG A O 1
ATOM 663 N N . PRO A 1 90 ? -9.995 2.896 43.340 1.00 34.72 90 PRO A N 1
ATOM 664 C CA . PRO A 1 90 ? -11.062 1.974 43.700 1.00 34.72 90 PRO A CA 1
ATOM 665 C C . PRO A 1 90 ? -10.459 0.568 43.791 1.00 34.72 90 PRO A C 1
ATOM 667 O O . PRO A 1 90 ? -9.744 0.130 42.887 1.00 34.72 90 PRO A O 1
ATOM 670 N N . ALA A 1 91 ? -10.720 -0.125 44.895 1.00 37.38 91 ALA A N 1
ATOM 671 C CA . ALA A 1 91 ? -10.120 -1.407 45.263 1.00 37.38 91 ALA A CA 1
ATOM 672 C C . ALA A 1 91 ? -10.503 -2.604 44.354 1.00 37.38 91 ALA A C 1
ATOM 674 O O . ALA A 1 91 ? -10.150 -3.732 44.678 1.00 37.38 91 ALA A O 1
ATOM 675 N N . ASP A 1 92 ? -11.153 -2.364 43.209 1.00 37.88 92 ASP A N 1
ATOM 676 C CA . ASP A 1 92 ? -11.698 -3.388 42.301 1.00 37.88 92 ASP A CA 1
ATOM 677 C C . ASP A 1 92 ? -11.151 -3.320 40.859 1.00 37.88 92 ASP A C 1
ATOM 679 O O . ASP A 1 92 ? -11.696 -3.934 39.941 1.00 37.88 92 ASP A O 1
ATOM 683 N N . ALA A 1 93 ? -10.045 -2.610 40.617 1.00 39.28 93 ALA A N 1
ATOM 684 C CA . ALA A 1 93 ? -9.323 -2.741 39.350 1.00 39.28 93 ALA A CA 1
ATOM 685 C C . ALA A 1 93 ? -8.566 -4.086 39.337 1.00 39.28 93 ALA A C 1
ATOM 687 O O . ALA A 1 93 ? -7.672 -4.253 40.173 1.00 39.28 93 ALA A O 1
ATOM 688 N N . PRO A 1 94 ? -8.851 -5.042 38.424 1.00 41.94 94 PRO A N 1
ATOM 689 C CA . PRO A 1 94 ? -8.130 -6.309 38.385 1.00 41.94 94 PRO A CA 1
ATOM 690 C C . PRO A 1 94 ? -6.642 -6.047 38.142 1.00 41.94 94 PRO A C 1
ATOM 692 O O . PRO A 1 94 ? -6.186 -5.642 37.070 1.00 41.94 94 PRO A O 1
ATOM 695 N N . SER A 1 95 ? -5.886 -6.243 39.211 1.00 49.09 95 SER A N 1
ATOM 696 C CA . SER A 1 95 ? -4.461 -6.016 39.320 1.00 49.09 95 SER A CA 1
ATOM 697 C C . SER A 1 95 ? -3.706 -7.171 38.674 1.00 49.09 95 SER A C 1
ATOM 699 O O . SER A 1 95 ? -3.329 -8.106 39.367 1.00 49.09 95 SER A O 1
ATOM 701 N N . SER A 1 96 ? -3.514 -7.132 37.355 1.00 54.00 96 SER A N 1
ATOM 702 C CA . SER A 1 96 ? -2.383 -7.740 36.629 1.00 54.00 96 SER A CA 1
ATOM 703 C C . SER A 1 96 ? -2.734 -7.859 35.146 1.00 54.00 96 SER A C 1
ATOM 705 O O . SER A 1 96 ? -3.786 -8.385 34.779 1.00 54.00 96 SER A O 1
ATOM 707 N N . THR A 1 97 ? -1.814 -7.455 34.269 1.00 57.62 97 THR A N 1
ATOM 708 C CA . THR A 1 97 ? -1.887 -7.741 32.825 1.00 57.62 97 THR A CA 1
ATOM 709 C C . THR A 1 97 ? -2.081 -9.238 32.546 1.00 57.62 97 THR A C 1
ATOM 711 O O . THR A 1 97 ? -2.697 -9.598 31.546 1.00 57.62 97 THR A O 1
ATOM 714 N N . ALA A 1 98 ? -1.642 -10.118 33.454 1.00 56.44 98 ALA A N 1
ATOM 715 C CA . ALA A 1 98 ? -1.833 -11.561 33.355 1.00 56.44 98 ALA A CA 1
ATOM 716 C C . ALA A 1 98 ? -3.281 -12.019 33.625 1.00 56.44 98 ALA A C 1
ATOM 718 O O . ALA A 1 98 ? -3.741 -12.958 32.973 1.00 56.44 98 ALA A O 1
ATOM 719 N N . ASP A 1 99 ? -4.021 -11.358 34.523 1.00 55.94 99 ASP A N 1
ATOM 720 C CA . ASP A 1 99 ? -5.424 -11.703 34.820 1.00 55.94 99 ASP A CA 1
ATOM 721 C C . ASP A 1 99 ? -6.374 -11.210 33.729 1.00 55.94 99 ASP A C 1
ATOM 723 O O . ASP A 1 99 ? -7.336 -11.894 33.368 1.00 55.94 99 ASP A O 1
ATOM 727 N N . LEU A 1 100 ? -6.052 -10.071 33.113 1.00 59.50 100 LEU A N 1
ATOM 728 C CA . LEU A 1 100 ? -6.779 -9.566 31.952 1.00 59.50 100 LEU A CA 1
ATOM 729 C C . LEU A 1 100 ? -6.626 -10.517 30.754 1.00 59.50 100 LEU A C 1
ATOM 731 O O . LEU A 1 100 ? -7.615 -10.839 30.092 1.00 59.50 100 LEU A O 1
ATOM 735 N N . VAL A 1 101 ? -5.410 -11.039 30.541 1.00 60.47 101 VAL A N 1
ATOM 736 C CA . VAL A 1 101 ? -5.108 -12.049 29.512 1.00 60.47 101 VAL A CA 1
ATOM 737 C C . VAL A 1 101 ? -5.807 -13.376 29.800 1.00 60.47 101 VAL A C 1
ATOM 739 O O . VAL A 1 101 ? -6.380 -13.962 28.884 1.00 60.47 101 VAL A O 1
ATOM 742 N N . ARG A 1 102 ? -5.828 -13.844 31.054 1.00 59.94 102 ARG A N 1
ATOM 743 C CA . ARG A 1 102 ? -6.537 -15.080 31.435 1.00 59.94 102 ARG A CA 1
ATOM 744 C C . ARG A 1 102 ? -8.053 -14.965 31.302 1.00 59.94 102 ARG A C 1
ATOM 746 O O . ARG A 1 102 ? -8.692 -15.927 30.886 1.00 59.94 102 ARG A O 1
ATOM 753 N N . THR A 1 103 ? -8.618 -13.804 31.615 1.00 63.56 103 THR A N 1
ATOM 754 C CA . THR A 1 103 ? -10.072 -13.580 31.591 1.00 63.56 103 THR A CA 1
ATOM 755 C C . THR A 1 103 ? -10.585 -13.313 30.171 1.00 63.56 103 THR A C 1
ATOM 757 O O . THR A 1 103 ? -11.667 -13.769 29.809 1.00 63.56 103 THR A O 1
ATOM 760 N N . HIS A 1 104 ? -9.780 -12.665 29.318 1.00 65.12 104 HIS A N 1
ATOM 761 C CA . HIS A 1 104 ? -10.167 -12.253 27.959 1.00 65.12 104 HIS A CA 1
ATOM 762 C C . HIS A 1 104 ? -9.377 -12.960 26.843 1.00 65.12 104 HIS A C 1
ATOM 764 O O . HIS A 1 104 ? -9.292 -12.453 25.723 1.00 65.12 104 HIS A O 1
ATOM 770 N N . TRP A 1 105 ? -8.832 -14.156 27.095 1.00 72.38 105 TRP A N 1
ATOM 771 C CA . TRP A 1 105 ? -8.003 -14.884 26.119 1.00 72.38 105 TRP A CA 1
ATOM 772 C C . TRP A 1 105 ? -8.711 -15.150 24.778 1.00 72.38 105 TRP A C 1
ATOM 774 O O . TRP A 1 105 ? -8.079 -15.103 23.725 1.00 72.38 105 TRP A O 1
ATOM 784 N N . ARG A 1 106 ? -10.032 -15.386 24.787 1.00 71.19 106 ARG A N 1
ATOM 785 C CA . ARG A 1 106 ? -10.833 -15.590 23.563 1.00 71.19 106 ARG A CA 1
ATOM 786 C C . ARG A 1 106 ? -10.937 -14.309 22.715 1.00 71.19 106 ARG A C 1
ATOM 788 O O . ARG A 1 106 ? -10.577 -14.374 21.540 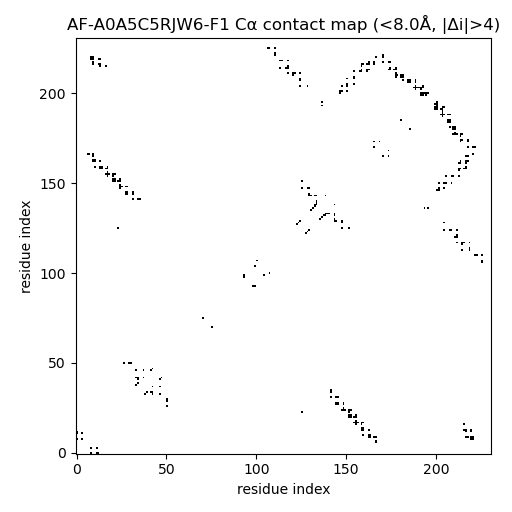1.00 71.19 106 ARG A O 1
ATOM 795 N N . PRO A 1 107 ? -11.371 -13.154 23.264 1.00 68.44 107 PRO A N 1
ATOM 796 C CA . PRO A 1 107 ? -11.286 -11.861 22.578 1.00 68.44 107 PRO A CA 1
ATOM 797 C C . PRO A 1 107 ? -9.886 -11.533 22.057 1.00 68.44 107 PRO A C 1
ATOM 799 O O . PRO A 1 107 ? -9.754 -11.078 20.923 1.00 68.44 107 PRO A O 1
ATOM 802 N N . ILE A 1 108 ? -8.849 -11.814 22.851 1.00 70.81 108 ILE A N 1
ATOM 803 C CA . ILE A 1 108 ? -7.451 -11.571 22.476 1.00 70.81 108 ILE A CA 1
ATOM 804 C C . ILE A 1 108 ? -7.060 -12.410 21.258 1.00 70.81 108 ILE A C 1
ATOM 806 O O . ILE A 1 108 ? -6.515 -11.867 20.303 1.00 70.81 108 ILE A O 1
ATOM 810 N N . LEU A 1 109 ? -7.376 -13.708 21.235 1.00 74.25 109 LEU A N 1
ATOM 811 C CA . LEU A 1 109 ? -7.085 -14.558 20.076 1.00 74.25 109 LEU A CA 1
ATOM 812 C C . LEU A 1 109 ? -7.819 -14.099 18.812 1.00 74.25 109 LEU A C 1
ATOM 814 O O . LEU A 1 109 ? -7.233 -14.115 17.732 1.00 74.25 109 LEU A O 1
ATOM 818 N N . ILE A 1 110 ? -9.075 -13.663 18.938 1.00 70.25 110 ILE A N 1
ATOM 819 C CA . ILE A 1 110 ? -9.839 -13.118 17.807 1.00 70.25 110 ILE A CA 1
ATOM 820 C C . ILE A 1 110 ? -9.197 -11.819 17.310 1.00 70.25 110 ILE A C 1
ATOM 822 O O . ILE A 1 110 ? -9.039 -11.648 16.103 1.00 70.25 110 ILE A O 1
ATOM 826 N N . ALA A 1 111 ? -8.779 -10.930 18.217 1.00 67.75 111 ALA A N 1
ATOM 827 C CA . ALA A 1 111 ? -8.058 -9.710 17.865 1.00 67.75 111 ALA A CA 1
ATOM 828 C C . ALA A 1 111 ? -6.737 -10.027 17.150 1.00 67.75 111 ALA A C 1
ATOM 830 O O . ALA A 1 111 ? -6.456 -9.439 16.112 1.00 67.75 111 ALA A O 1
ATOM 831 N N . ILE A 1 112 ? -5.962 -10.991 17.657 1.00 73.50 112 ILE A N 1
ATOM 832 C CA . ILE A 1 112 ? -4.699 -11.424 17.046 1.00 73.50 112 ILE A CA 1
ATOM 833 C C . ILE A 1 112 ? -4.943 -11.979 15.644 1.00 73.50 112 ILE A C 1
ATOM 835 O O . ILE A 1 112 ? -4.272 -11.545 14.712 1.00 73.50 112 ILE A O 1
ATOM 839 N N . MET A 1 113 ? -5.906 -12.891 15.464 1.00 75.88 113 MET A N 1
ATOM 840 C CA . MET A 1 113 ? -6.236 -13.412 14.132 1.00 75.88 113 MET A CA 1
ATOM 841 C C . MET A 1 113 ? -6.678 -12.302 13.186 1.00 75.88 113 MET A C 1
ATOM 843 O O . MET A 1 113 ? -6.304 -12.315 12.017 1.00 75.88 113 MET A O 1
ATOM 847 N N . LEU A 1 114 ? -7.456 -11.339 13.679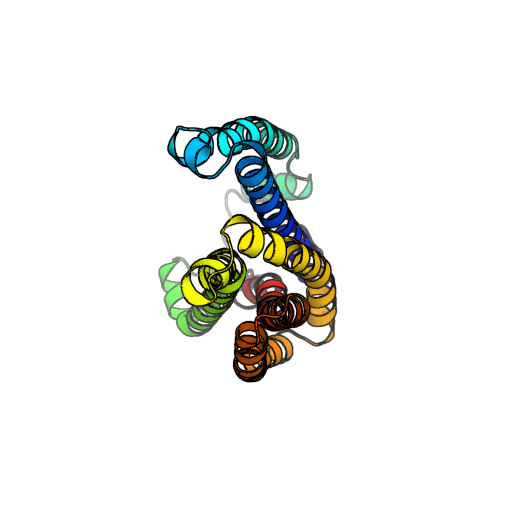 1.00 71.38 114 LEU A N 1
ATOM 848 C CA . LEU A 1 114 ? -7.939 -10.238 12.864 1.00 71.38 114 LEU A CA 1
ATOM 849 C C . LEU A 1 114 ? -6.800 -9.318 12.412 1.00 71.38 114 LEU A C 1
ATOM 851 O O . LEU A 1 114 ? -6.706 -8.997 11.228 1.00 71.38 114 LEU A O 1
ATOM 855 N N . VAL A 1 115 ? -5.926 -8.930 13.344 1.00 73.25 115 VAL A N 1
ATOM 856 C CA . VAL A 1 115 ? -4.727 -8.130 13.059 1.00 73.25 115 VAL A CA 1
ATOM 857 C C . VAL A 1 115 ? -3.817 -8.883 12.095 1.00 73.25 115 VAL A C 1
ATOM 859 O O . VAL A 1 115 ? -3.362 -8.303 11.113 1.00 73.25 115 VAL A O 1
ATOM 862 N N . ALA A 1 116 ? -3.584 -10.174 12.338 1.00 76.75 116 ALA A N 1
ATOM 863 C CA . ALA A 1 116 ? -2.765 -11.013 11.476 1.00 76.75 116 ALA A CA 1
ATOM 864 C C . ALA A 1 116 ? -3.349 -11.088 10.060 1.00 76.75 116 ALA A C 1
ATOM 866 O O . ALA A 1 116 ? -2.637 -10.797 9.109 1.00 76.75 116 ALA A O 1
ATOM 867 N N . ALA A 1 117 ? -4.645 -11.378 9.907 1.00 76.00 117 ALA A N 1
ATOM 868 C CA . ALA A 1 117 ? -5.301 -11.453 8.602 1.00 76.00 117 ALA A CA 1
ATOM 869 C C . ALA A 1 117 ? -5.234 -10.122 7.839 1.00 76.00 117 ALA A C 1
ATOM 871 O O . ALA A 1 117 ? -4.912 -10.104 6.649 1.00 76.00 117 ALA A O 1
ATOM 872 N N . ALA A 1 118 ? -5.485 -9.004 8.523 1.00 75.75 118 ALA A N 1
ATOM 873 C CA . ALA A 1 118 ? -5.407 -7.681 7.922 1.00 75.75 118 ALA A CA 1
ATOM 874 C C . ALA A 1 118 ? -3.980 -7.328 7.490 1.00 75.75 118 ALA A C 1
ATOM 876 O O . ALA A 1 118 ? -3.774 -6.866 6.369 1.00 75.75 118 ALA A O 1
ATOM 877 N N . ASN A 1 119 ? -2.991 -7.596 8.346 1.00 79.81 119 ASN A N 1
ATOM 878 C CA . ASN A 1 119 ? -1.597 -7.288 8.059 1.00 79.81 119 ASN A CA 1
ATOM 879 C C . ASN A 1 119 ? -1.028 -8.206 6.968 1.00 79.81 119 ASN A C 1
ATOM 881 O O . ASN A 1 119 ? -0.339 -7.738 6.068 1.00 79.81 119 ASN A O 1
ATOM 885 N N . THR A 1 120 ? -1.379 -9.495 6.978 1.00 80.75 120 THR A N 1
ATOM 886 C CA . THR A 1 120 ? -1.046 -10.441 5.904 1.00 80.75 120 THR A CA 1
ATOM 887 C C . THR A 1 120 ? -1.661 -10.006 4.577 1.00 80.75 120 THR A C 1
ATOM 889 O O . THR A 1 120 ? -0.968 -10.007 3.563 1.00 80.75 120 THR A O 1
ATOM 892 N N . SER A 1 121 ? -2.927 -9.582 4.568 1.00 79.62 121 SER A N 1
ATOM 893 C CA . SER A 1 121 ? -3.584 -9.092 3.348 1.00 79.62 121 SER A CA 1
ATOM 894 C C . SER A 1 121 ? -2.943 -7.789 2.856 1.00 79.62 121 SER A C 1
ATOM 896 O O . SER A 1 121 ? -2.680 -7.635 1.666 1.00 79.62 121 SER A O 1
ATOM 898 N N . SER A 1 122 ? -2.626 -6.869 3.772 1.00 78.94 122 SER A N 1
ATOM 899 C CA . SER A 1 122 ? -1.908 -5.629 3.461 1.00 78.94 122 SER A CA 1
ATOM 900 C C . SER A 1 122 ? -0.540 -5.919 2.844 1.00 78.94 122 SER A C 1
ATOM 902 O O . SER A 1 122 ? -0.198 -5.332 1.822 1.00 78.94 122 SER A O 1
ATOM 904 N N . TYR A 1 123 ? 0.218 -6.849 3.428 1.00 83.50 123 TYR A N 1
ATOM 905 C CA . TYR A 1 123 ? 1.522 -7.277 2.924 1.00 83.50 123 TYR A CA 1
ATOM 906 C C . TYR A 1 123 ? 1.416 -7.942 1.548 1.00 83.50 123 TYR A C 1
ATOM 908 O O . TYR A 1 123 ? 2.259 -7.717 0.674 1.00 83.50 123 TYR A O 1
ATOM 916 N N . ALA A 1 124 ? 0.354 -8.722 1.327 1.00 83.75 124 ALA A N 1
ATOM 917 C CA . ALA A 1 124 ? 0.090 -9.325 0.031 1.00 83.75 124 ALA A CA 1
ATOM 918 C C . ALA A 1 124 ? -0.054 -8.252 -1.065 1.00 83.75 124 ALA A C 1
ATOM 920 O O . ALA A 1 124 ? 0.464 -8.415 -2.166 1.00 83.75 124 ALA A O 1
ATOM 921 N N . LEU A 1 125 ? -0.699 -7.125 -0.756 1.00 82.19 125 LEU A N 1
ATOM 922 C CA . LEU A 1 125 ? -0.889 -6.031 -1.708 1.00 82.19 125 LEU A CA 1
ATOM 923 C C . LEU A 1 125 ? 0.363 -5.156 -1.888 1.00 82.19 125 LEU A C 1
ATOM 925 O O . LEU A 1 125 ? 0.668 -4.765 -3.011 1.00 82.19 125 LEU A O 1
ATOM 929 N N . THR A 1 126 ? 1.081 -4.831 -0.809 1.00 78.88 126 THR A N 1
ATOM 930 C CA . THR A 1 126 ? 2.187 -3.853 -0.854 1.00 78.88 126 THR A CA 1
ATOM 931 C C . THR A 1 126 ? 3.543 -4.455 -1.202 1.00 78.88 126 THR A C 1
ATOM 933 O O . THR A 1 126 ? 4.398 -3.740 -1.716 1.00 78.88 126 THR A O 1
ATOM 936 N N . SER A 1 127 ? 3.773 -5.738 -0.914 1.00 83.12 127 SER A N 1
ATOM 937 C CA . SER A 1 127 ? 5.058 -6.406 -1.165 1.00 83.12 127 SER A CA 1
ATOM 938 C C . SER A 1 127 ? 4.922 -7.594 -2.105 1.00 83.12 127 SER A C 1
ATOM 940 O O . SER A 1 127 ? 5.634 -7.657 -3.101 1.00 83.12 127 SER A O 1
ATOM 942 N N . TYR A 1 128 ? 3.989 -8.512 -1.841 1.00 84.44 128 TYR A N 1
ATOM 943 C CA . TYR A 1 128 ? 3.884 -9.733 -2.646 1.00 84.44 128 TYR A CA 1
ATOM 944 C C . TYR A 1 128 ? 3.415 -9.459 -4.078 1.00 84.44 128 TYR A C 1
ATOM 946 O O . TYR A 1 128 ? 3.986 -10.010 -5.008 1.00 84.44 128 TYR A O 1
ATOM 954 N N . MET A 1 129 ? 2.407 -8.606 -4.278 1.00 84.12 129 MET A N 1
ATOM 955 C CA . MET A 1 129 ? 1.875 -8.315 -5.613 1.00 84.12 129 MET A CA 1
ATOM 956 C C . MET A 1 129 ? 2.900 -7.681 -6.565 1.00 84.12 129 MET A C 1
ATOM 958 O O . MET A 1 129 ? 3.043 -8.207 -7.668 1.00 84.12 129 MET A O 1
ATOM 962 N N . PRO A 1 130 ? 3.655 -6.630 -6.180 1.00 81.88 130 PRO A N 1
ATOM 963 C CA . PRO A 1 130 ? 4.760 -6.139 -7.000 1.00 81.88 130 PRO A CA 1
ATOM 964 C C . PRO A 1 130 ? 5.747 -7.252 -7.376 1.00 81.88 130 PRO A C 1
ATOM 966 O O . PRO A 1 130 ? 6.040 -7.419 -8.554 1.00 81.88 130 PRO A O 1
ATOM 969 N N . THR A 1 131 ? 6.186 -8.063 -6.407 1.00 81.56 131 THR A N 1
ATOM 970 C CA . THR A 1 131 ? 7.125 -9.174 -6.646 1.00 81.56 131 THR A CA 1
ATOM 971 C C . THR A 1 131 ? 6.532 -10.276 -7.525 1.00 81.56 131 THR A C 1
ATOM 973 O O . THR A 1 131 ? 7.219 -10.840 -8.365 1.00 81.56 131 THR A O 1
ATOM 976 N N . TYR A 1 132 ? 5.247 -10.592 -7.385 1.00 81.75 132 TYR A N 1
ATOM 977 C CA . TYR A 1 132 ? 4.577 -11.595 -8.210 1.00 81.75 132 TYR A CA 1
ATOM 978 C C . TYR A 1 132 ? 4.504 -11.151 -9.676 1.00 81.75 132 TYR A C 1
ATOM 980 O O . TYR A 1 132 ? 4.752 -11.945 -10.585 1.00 81.75 132 TYR A O 1
ATOM 988 N N . LEU A 1 133 ? 4.222 -9.867 -9.914 1.00 80.44 133 LEU A N 1
ATOM 989 C CA . LEU A 1 133 ? 4.232 -9.296 -11.259 1.00 80.44 133 LEU A CA 1
ATOM 990 C C . LEU A 1 133 ? 5.623 -9.379 -11.896 1.00 80.44 133 LEU A C 1
ATOM 992 O O . LEU A 1 133 ? 5.723 -9.705 -13.078 1.00 80.44 133 LEU A O 1
ATOM 996 N N . THR A 1 134 ? 6.684 -9.130 -11.127 1.00 78.25 134 THR A N 1
ATOM 997 C CA . THR A 1 134 ? 8.057 -9.152 -11.647 1.00 78.25 134 THR A CA 1
ATOM 998 C C . THR A 1 134 ? 8.591 -10.568 -11.831 1.00 78.25 134 THR A C 1
ATOM 1000 O O . THR A 1 134 ? 9.041 -10.917 -12.919 1.00 78.25 134 THR A O 1
ATOM 1003 N N . ASP A 1 135 ? 8.487 -11.410 -10.804 1.00 76.69 135 ASP A N 1
ATOM 1004 C CA . ASP A 1 135 ? 9.155 -12.714 -10.769 1.00 76.69 135 ASP A CA 1
ATOM 1005 C C . ASP A 1 135 ? 8.332 -13.814 -11.446 1.00 76.69 135 ASP A C 1
ATOM 1007 O O . ASP A 1 135 ? 8.895 -14.713 -12.064 1.00 76.69 135 ASP A O 1
ATOM 1011 N N . SER A 1 136 ? 6.998 -13.775 -11.326 1.00 74.31 136 SER A N 1
ATOM 1012 C CA . SER A 1 136 ? 6.125 -14.838 -11.859 1.00 74.31 136 SER A CA 1
ATOM 1013 C C . SER A 1 136 ? 5.559 -14.510 -13.237 1.00 74.31 136 SER A C 1
ATOM 1015 O O . SER A 1 136 ? 5.446 -15.399 -14.077 1.00 74.31 136 SER A O 1
ATOM 1017 N N . LEU A 1 137 ? 5.199 -13.247 -13.478 1.00 74.81 137 LEU A N 1
ATOM 1018 C CA . LEU A 1 137 ? 4.628 -12.798 -14.754 1.00 74.81 137 LEU A CA 1
ATOM 1019 C C . LEU A 1 137 ? 5.670 -12.186 -15.702 1.00 74.81 137 LEU A C 1
ATOM 1021 O O . LEU A 1 137 ? 5.343 -11.896 -16.851 1.00 74.81 137 LEU A O 1
ATOM 1025 N N . GLY A 1 138 ? 6.915 -12.018 -15.246 1.00 70.75 138 GLY A N 1
ATOM 1026 C CA . GLY A 1 138 ? 8.022 -11.531 -16.068 1.00 70.75 138 GLY A CA 1
ATOM 1027 C C . GLY A 1 138 ? 7.901 -10.061 -16.469 1.00 70.75 138 GLY A C 1
ATOM 1028 O O . GLY A 1 138 ? 8.527 -9.648 -17.447 1.00 70.75 138 GLY A O 1
ATOM 1029 N N . TYR A 1 139 ? 7.090 -9.265 -15.760 1.00 72.88 139 TYR A N 1
ATOM 1030 C CA . TYR A 1 139 ? 7.090 -7.820 -15.967 1.00 72.88 139 TYR A CA 1
ATOM 1031 C C . TYR A 1 139 ? 8.430 -7.234 -15.531 1.00 72.88 139 TYR A C 1
ATOM 1033 O O . TYR A 1 139 ? 9.034 -7.653 -14.547 1.00 72.88 139 TYR A O 1
ATOM 1041 N N . ASP A 1 140 ? 8.864 -6.196 -16.238 1.00 76.25 140 ASP A N 1
ATOM 1042 C CA . ASP A 1 140 ? 9.991 -5.388 -15.797 1.00 76.25 140 ASP A CA 1
ATOM 1043 C C . ASP A 1 140 ? 9.716 -4.788 -14.401 1.00 76.25 140 ASP A C 1
ATOM 1045 O O . ASP A 1 140 ? 8.575 -4.430 -14.076 1.00 76.25 140 ASP A O 1
ATOM 1049 N N . ALA A 1 141 ? 10.758 -4.677 -13.571 1.00 70.88 141 ALA A N 1
ATOM 1050 C CA . ALA A 1 141 ? 10.655 -4.286 -12.160 1.00 70.88 141 ALA A CA 1
ATOM 1051 C C . ALA A 1 141 ? 9.918 -2.952 -11.971 1.00 70.88 141 ALA A C 1
ATOM 1053 O O . ALA A 1 141 ? 9.106 -2.780 -11.052 1.00 70.88 141 ALA A O 1
ATOM 1054 N N . VAL A 1 142 ? 10.149 -2.029 -12.906 1.00 77.00 142 VAL A N 1
ATOM 1055 C CA . VAL A 1 142 ? 9.486 -0.730 -12.929 1.00 77.00 142 VAL A CA 1
ATOM 1056 C C . VAL A 1 142 ? 8.005 -0.875 -13.262 1.00 77.00 142 VAL A C 1
ATOM 1058 O O . VAL A 1 142 ? 7.159 -0.282 -12.599 1.00 77.00 142 VAL A O 1
ATOM 1061 N N . HIS A 1 143 ? 7.676 -1.678 -14.274 1.00 77.44 143 HIS A N 1
ATOM 1062 C CA . HIS A 1 143 ? 6.309 -1.848 -14.756 1.00 77.44 143 HIS A CA 1
ATOM 1063 C C . HIS A 1 143 ? 5.414 -2.511 -13.703 1.00 77.44 143 HIS A C 1
ATOM 1065 O O . HIS A 1 143 ? 4.304 -2.032 -13.469 1.00 77.44 143 HIS A O 1
ATOM 1071 N N . GLY A 1 144 ? 5.905 -3.550 -13.017 1.00 78.38 144 GLY A N 1
ATOM 1072 C CA . GLY A 1 144 ? 5.179 -4.179 -11.908 1.00 78.38 144 GLY A CA 1
ATOM 1073 C C . GLY A 1 144 ? 4.884 -3.184 -10.783 1.00 78.38 144 GLY A C 1
ATOM 1074 O O . GLY A 1 144 ? 3.744 -3.060 -10.334 1.00 78.38 144 GLY A O 1
ATOM 1075 N N . THR A 1 145 ? 5.884 -2.388 -10.397 1.00 81.19 145 THR A N 1
ATOM 1076 C CA . THR A 1 145 ? 5.734 -1.365 -9.352 1.00 81.19 145 THR A CA 1
ATOM 1077 C C . THR A 1 145 ? 4.766 -0.254 -9.780 1.00 81.19 145 THR A C 1
ATOM 1079 O O . THR A 1 145 ? 3.842 0.079 -9.036 1.00 81.19 145 THR A O 1
ATOM 1082 N N . LEU A 1 146 ? 4.891 0.261 -11.006 1.00 84.44 146 LEU A N 1
ATOM 1083 C CA . LEU A 1 146 ? 4.021 1.301 -11.574 1.00 84.44 146 LEU A CA 1
ATOM 1084 C C . LEU A 1 146 ? 2.546 0.903 -11.600 1.00 84.44 146 LEU A C 1
ATOM 1086 O O . LEU A 1 146 ? 1.692 1.742 -11.323 1.00 84.44 146 LEU A O 1
ATOM 1090 N N . LEU A 1 147 ? 2.238 -0.363 -11.896 1.00 83.81 147 LEU A N 1
ATOM 1091 C CA . LEU A 1 147 ? 0.861 -0.866 -11.922 1.00 83.81 147 LEU A CA 1
ATOM 1092 C C . LEU A 1 147 ? 0.235 -0.957 -10.525 1.00 83.81 147 LEU A C 1
ATOM 1094 O O . LEU A 1 147 ? -0.984 -0.851 -10.394 1.00 83.81 147 LEU A O 1
ATOM 1098 N N . THR A 1 148 ? 1.047 -1.099 -9.476 1.00 85.19 148 THR A N 1
ATOM 1099 C CA . THR A 1 148 ? 0.540 -1.140 -8.094 1.00 85.19 148 THR A CA 1
ATOM 1100 C C . THR A 1 148 ? 0.245 0.245 -7.518 1.00 85.19 148 THR A C 1
ATOM 1102 O O . THR A 1 148 ? -0.675 0.373 -6.715 1.00 85.19 148 THR A O 1
ATOM 1105 N N . ILE A 1 149 ? 0.921 1.306 -7.979 1.00 87.81 149 ILE A N 1
ATOM 1106 C CA . ILE A 1 149 ? 0.691 2.696 -7.534 1.00 87.81 149 ILE A CA 1
ATOM 1107 C C . ILE A 1 149 ? -0.781 3.139 -7.656 1.00 87.81 149 ILE A C 1
ATOM 1109 O O . ILE A 1 149 ? -1.345 3.562 -6.642 1.00 87.81 149 ILE A O 1
ATOM 1113 N N . PRO A 1 150 ? -1.449 3.059 -8.829 1.00 87.62 150 PRO A N 1
ATOM 1114 C CA . PRO A 1 150 ? -2.840 3.490 -8.946 1.00 87.62 150 PRO A CA 1
ATOM 1115 C C . PRO A 1 150 ? -3.766 2.655 -8.059 1.00 87.62 150 PRO A C 1
ATOM 1117 O O . PRO A 1 150 ? -4.708 3.194 -7.483 1.00 87.62 150 PRO A O 1
ATOM 1120 N N . VAL A 1 151 ? -3.471 1.366 -7.877 1.00 87.81 151 VAL A N 1
ATOM 1121 C CA . VAL A 1 151 ? -4.253 0.479 -7.008 1.00 87.81 151 VAL A CA 1
ATOM 1122 C C . VAL A 1 151 ? -4.093 0.881 -5.545 1.00 87.81 151 VAL A C 1
ATOM 1124 O O . VAL A 1 151 ? -5.093 0.963 -4.838 1.00 87.81 151 VAL A O 1
ATOM 1127 N N . LEU A 1 152 ? -2.881 1.208 -5.089 1.00 86.81 152 LEU A N 1
ATOM 1128 C CA . LEU A 1 152 ? -2.636 1.714 -3.734 1.00 86.81 152 LEU A CA 1
ATOM 1129 C C . LEU A 1 152 ? -3.369 3.038 -3.482 1.00 86.81 152 LEU A C 1
ATOM 1131 O O . LEU A 1 152 ? -3.942 3.213 -2.411 1.00 86.81 152 LEU A O 1
ATOM 1135 N N . LEU A 1 153 ? -3.415 3.941 -4.467 1.00 88.44 153 LEU A N 1
ATOM 1136 C CA . LEU A 1 153 ? -4.152 5.206 -4.357 1.00 88.44 153 LEU A CA 1
ATOM 1137 C C . LEU A 1 153 ? -5.670 4.997 -4.311 1.00 88.44 153 LEU A C 1
ATOM 1139 O O . LEU A 1 153 ? -6.349 5.616 -3.491 1.00 88.44 153 LEU A O 1
ATOM 1143 N N . VAL A 1 154 ? -6.207 4.105 -5.148 1.00 87.62 154 VAL A N 1
ATOM 1144 C CA . VAL A 1 154 ? -7.629 3.725 -5.105 1.00 87.62 154 VAL A CA 1
ATOM 1145 C C . VAL A 1 154 ? -7.957 3.067 -3.765 1.00 87.62 154 VAL A C 1
ATOM 1147 O O . VAL A 1 154 ? -8.945 3.427 -3.132 1.00 87.62 154 VAL A O 1
ATOM 1150 N N . THR A 1 155 ? -7.092 2.173 -3.285 1.00 85.00 155 THR A N 1
ATOM 1151 C CA . THR A 1 155 ? -7.209 1.533 -1.966 1.00 85.00 155 THR A CA 1
ATOM 1152 C C . THR A 1 155 ? -7.247 2.590 -0.867 1.00 85.00 155 THR A C 1
ATOM 1154 O O . THR A 1 155 ? -8.176 2.596 -0.062 1.00 85.00 155 THR A O 1
ATOM 1157 N N . ALA A 1 156 ? -6.306 3.539 -0.881 1.00 84.31 156 ALA A N 1
ATOM 1158 C CA . ALA A 1 156 ? -6.252 4.653 0.058 1.00 84.31 156 ALA A CA 1
ATOM 1159 C C . ALA A 1 156 ? -7.545 5.484 0.039 1.00 84.31 156 ALA A C 1
ATOM 1161 O O . ALA A 1 156 ? -8.091 5.792 1.093 1.00 84.31 156 ALA A O 1
ATOM 1162 N N . ALA A 1 157 ? -8.087 5.795 -1.141 1.00 85.19 157 ALA A N 1
ATOM 1163 C CA . ALA A 1 157 ? -9.341 6.538 -1.269 1.00 85.19 157 ALA A CA 1
ATOM 1164 C C . ALA A 1 157 ? -10.572 5.731 -0.809 1.00 85.19 157 ALA A C 1
ATOM 1166 O O . ALA A 1 157 ? -11.528 6.303 -0.280 1.00 85.19 157 ALA A O 1
ATOM 1167 N N . CYS A 1 158 ? -10.560 4.406 -0.981 1.00 83.62 158 CYS A N 1
ATOM 1168 C CA . CYS A 1 158 ? -11.659 3.520 -0.602 1.00 83.62 158 CYS A CA 1
ATOM 1169 C C . CYS A 1 158 ? -11.679 3.157 0.890 1.00 83.62 158 CYS A C 1
ATOM 1171 O O . CYS A 1 158 ? -12.766 2.963 1.435 1.00 83.62 158 CYS A O 1
ATOM 1173 N N . ILE A 1 159 ? -10.529 3.109 1.570 1.00 80.19 159 ILE A N 1
ATOM 1174 C CA . ILE A 1 159 ? -10.416 2.842 3.018 1.00 80.19 159 ILE A CA 1
ATOM 1175 C C . ILE A 1 159 ? -11.348 3.723 3.884 1.00 80.19 159 ILE A C 1
ATOM 1177 O O . ILE A 1 159 ? -12.078 3.163 4.711 1.00 80.19 159 ILE A O 1
ATOM 1181 N N . PRO A 1 160 ? -11.420 5.059 3.717 1.00 75.62 160 PRO A N 1
ATOM 1182 C CA . PRO A 1 160 ? -12.298 5.901 4.531 1.00 75.62 160 PRO A CA 1
ATOM 1183 C C . PRO A 1 160 ? -13.778 5.752 4.169 1.00 75.62 160 PRO A C 1
ATOM 1185 O O . PRO A 1 160 ? -14.644 5.825 5.046 1.00 75.62 160 PRO A O 1
ATOM 1188 N N . LEU A 1 161 ? -14.086 5.490 2.894 1.00 78.12 161 LEU A N 1
ATOM 1189 C CA . LEU A 1 161 ? -15.446 5.188 2.437 1.00 78.12 161 LEU A CA 1
ATOM 1190 C C . LEU A 1 161 ? -15.949 3.875 3.054 1.00 78.12 161 LEU A C 1
ATOM 1192 O O . LEU A 1 161 ? -17.058 3.825 3.589 1.00 78.12 161 LEU A O 1
ATOM 1196 N N . ALA A 1 162 ? -15.114 2.835 3.036 1.00 74.06 162 ALA A N 1
ATOM 1197 C CA . ALA A 1 162 ? -15.414 1.537 3.627 1.00 74.06 162 ALA A CA 1
ATOM 1198 C C . ALA A 1 162 ? -15.468 1.591 5.160 1.00 74.06 162 ALA A C 1
ATOM 1200 O O . ALA A 1 162 ? -16.338 0.956 5.751 1.00 74.06 162 ALA A O 1
ATOM 1201 N N . GLY A 1 163 ? -14.622 2.402 5.806 1.00 69.06 163 GLY A N 1
ATOM 1202 C CA . GLY A 1 163 ? -14.696 2.670 7.248 1.00 69.06 163 GLY A CA 1
ATOM 1203 C C . GLY A 1 163 ? -16.040 3.275 7.640 1.00 69.06 163 GLY A C 1
ATOM 1204 O O . GLY A 1 163 ? -16.738 2.756 8.509 1.00 69.06 163 GLY A O 1
ATOM 1205 N N . ARG A 1 164 ? -16.476 4.300 6.903 1.00 70.56 164 ARG A N 1
ATOM 1206 C CA . ARG A 1 164 ? -17.770 4.956 7.129 1.00 70.56 164 ARG A CA 1
ATOM 1207 C C . ARG A 1 164 ? -18.965 4.033 6.849 1.00 70.56 164 ARG A C 1
ATOM 1209 O O . ARG A 1 164 ? -19.993 4.137 7.516 1.00 70.56 164 ARG A O 1
ATOM 1216 N N . LEU A 1 165 ? -18.847 3.137 5.867 1.00 70.38 165 LEU A N 1
ATOM 1217 C CA . LEU A 1 165 ? -19.863 2.122 5.578 1.00 70.38 165 LEU A CA 1
ATOM 1218 C C . LEU A 1 165 ? -19.907 1.042 6.671 1.00 70.38 165 LEU A 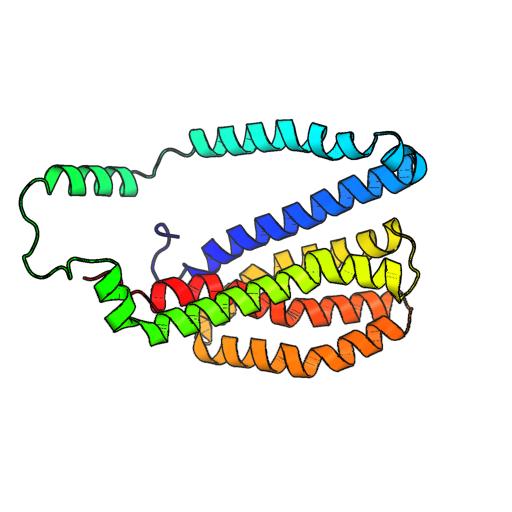C 1
ATOM 1220 O O . LEU A 1 165 ? -20.989 0.627 7.086 1.00 70.38 165 LEU A O 1
ATOM 1224 N N . SER A 1 166 ? -18.743 0.633 7.175 1.00 67.00 166 SER A N 1
ATOM 1225 C CA . SER A 1 166 ? -18.611 -0.327 8.272 1.00 67.00 166 SER A CA 1
ATOM 1226 C C . SER A 1 166 ? -19.234 0.191 9.565 1.00 67.00 166 SER A C 1
ATOM 1228 O O . SER A 1 166 ? -19.936 -0.555 10.252 1.00 67.00 166 SER A O 1
ATOM 1230 N N . ASP A 1 167 ? -19.060 1.483 9.850 1.00 67.56 167 ASP A N 1
ATOM 1231 C CA . ASP A 1 167 ? -19.679 2.140 11.004 1.00 67.56 167 ASP A CA 1
ATOM 1232 C C . ASP A 1 167 ? -21.225 2.126 10.920 1.00 67.56 167 ASP A C 1
ATOM 1234 O O . ASP A 1 167 ? -21.890 2.115 11.952 1.00 67.56 167 ASP A O 1
ATOM 1238 N N . ARG A 1 168 ? -21.817 2.039 9.713 1.00 70.25 168 ARG A N 1
ATOM 1239 C CA . ARG A 1 168 ? -23.279 1.921 9.510 1.00 70.25 168 ARG A CA 1
ATOM 1240 C C . ARG A 1 168 ? -23.821 0.491 9.506 1.00 70.25 168 ARG A C 1
ATOM 1242 O O . ARG A 1 168 ? -24.911 0.265 10.018 1.00 70.25 168 ARG A O 1
ATOM 1249 N N . ILE A 1 169 ? -23.121 -0.450 8.872 1.00 68.00 169 ILE A N 1
ATOM 1250 C CA . ILE A 1 169 ? -23.601 -1.837 8.688 1.00 68.00 169 ILE A CA 1
ATOM 1251 C C . ILE A 1 169 ? -23.289 -2.703 9.922 1.00 68.00 169 ILE A C 1
ATOM 1253 O O . ILE A 1 169 ? -23.943 -3.718 10.167 1.00 68.00 169 ILE A O 1
ATOM 1257 N N . GLY A 1 170 ? -22.317 -2.286 10.736 1.00 63.78 170 GLY A N 1
ATOM 1258 C CA . GLY A 1 170 ? -21.887 -2.996 11.931 1.00 63.78 170 GLY A CA 1
ATOM 1259 C C . GLY A 1 170 ? -20.667 -3.888 11.686 1.00 63.78 170 GLY A C 1
ATOM 1260 O O . GLY A 1 170 ? -20.406 -4.386 10.593 1.00 63.78 170 GLY A O 1
ATOM 1261 N N . ARG A 1 171 ? -19.902 -4.118 12.757 1.00 65.56 171 ARG A N 1
ATOM 1262 C CA . ARG A 1 171 ? -18.541 -4.687 12.702 1.00 65.56 171 ARG A CA 1
ATOM 1263 C C . ARG A 1 171 ? -18.500 -6.163 12.282 1.00 65.56 171 ARG A C 1
ATOM 1265 O O . ARG A 1 171 ? -17.636 -6.561 11.505 1.00 65.56 171 ARG A O 1
ATOM 1272 N N . ARG A 1 172 ? -19.441 -6.979 12.778 1.00 67.06 172 ARG A N 1
ATOM 1273 C CA . ARG A 1 172 ? -19.540 -8.426 12.486 1.00 67.06 172 ARG A CA 1
ATOM 1274 C C . ARG A 1 172 ? -19.794 -8.748 11.004 1.00 67.06 172 ARG A C 1
ATOM 1276 O O . ARG A 1 172 ? -19.047 -9.566 10.471 1.00 67.06 172 ARG A O 1
ATOM 1283 N N . PRO A 1 173 ? -20.798 -8.157 10.326 1.00 72.31 173 PRO A N 1
ATOM 1284 C CA . PRO A 1 173 ? -21.050 -8.456 8.915 1.00 72.31 173 PRO A CA 1
ATOM 1285 C C . PRO A 1 173 ? -19.891 -8.035 8.005 1.00 72.31 173 PRO A C 1
ATOM 1287 O O . PRO A 1 173 ? -19.564 -8.764 7.077 1.00 72.31 173 PRO A O 1
ATOM 1290 N N . VAL A 1 174 ? -19.197 -6.933 8.305 1.00 71.38 174 VAL A N 1
ATOM 1291 C CA . VAL A 1 174 ? -18.046 -6.474 7.506 1.00 71.38 174 VAL A CA 1
ATOM 1292 C C . VAL A 1 174 ? -16.869 -7.452 7.569 1.00 71.38 174 VAL A C 1
ATOM 1294 O O . VAL A 1 174 ? -16.222 -7.679 6.553 1.00 71.38 174 VAL A O 1
ATOM 1297 N N . LEU A 1 175 ? -16.619 -8.095 8.717 1.00 70.88 175 LEU A N 1
ATOM 1298 C CA . LEU A 1 175 ? -15.596 -9.149 8.824 1.00 70.88 175 LEU A CA 1
ATOM 1299 C C . LEU A 1 175 ? -15.933 -10.385 7.995 1.00 70.88 175 LEU A C 1
ATOM 1301 O O . LEU A 1 175 ? -15.053 -10.963 7.351 1.00 70.88 175 LEU A O 1
ATOM 1305 N N . TRP A 1 176 ? -17.205 -10.779 7.997 1.00 76.88 176 TRP A N 1
ATOM 1306 C CA . TRP A 1 176 ? -17.682 -11.875 7.161 1.00 76.88 176 TRP A CA 1
ATOM 1307 C C . TRP A 1 176 ? -17.577 -11.534 5.676 1.00 76.88 176 TRP A C 1
ATOM 1309 O O . TRP A 1 176 ? -17.115 -12.369 4.906 1.00 76.88 176 TRP A O 1
ATOM 1319 N N . ILE A 1 177 ? -17.915 -10.303 5.283 1.00 78.44 177 ILE A N 1
ATOM 1320 C CA . ILE A 1 177 ? -17.769 -9.821 3.902 1.00 78.44 177 ILE A CA 1
ATOM 1321 C C . ILE A 1 177 ? -16.291 -9.775 3.497 1.00 78.44 177 ILE A C 1
ATOM 1323 O O . ILE A 1 177 ? -15.954 -10.249 2.416 1.00 78.44 177 ILE A O 1
ATOM 1327 N N . GLY A 1 178 ? -15.393 -9.280 4.355 1.00 77.69 178 GLY A N 1
ATOM 1328 C CA . GLY A 1 178 ? -13.947 -9.279 4.103 1.00 77.69 178 GLY A CA 1
ATOM 1329 C C . GLY A 1 178 ? -13.390 -10.692 3.909 1.00 77.69 178 GLY A C 1
ATOM 1330 O O . GLY A 1 178 ? -12.691 -10.959 2.938 1.00 77.69 178 GLY A O 1
ATOM 1331 N N . SER A 1 179 ? -13.794 -11.631 4.765 1.00 78.00 179 SER A N 1
ATOM 1332 C CA . SER A 1 179 ? -13.339 -13.027 4.682 1.00 78.00 179 SER A CA 1
ATOM 1333 C C . SER A 1 179 ? -13.926 -13.763 3.474 1.00 78.00 179 SER A C 1
ATOM 1335 O O . SER A 1 179 ? -13.209 -14.462 2.761 1.00 78.00 179 SER A O 1
ATOM 1337 N N . ALA A 1 180 ? -15.219 -13.577 3.195 1.00 83.19 180 ALA A N 1
ATOM 1338 C CA . ALA A 1 180 ? -15.869 -14.167 2.028 1.00 83.19 180 ALA A CA 1
ATOM 1339 C C . ALA A 1 180 ? -15.307 -13.586 0.725 1.00 83.19 180 ALA A C 1
ATOM 1341 O O . ALA A 1 180 ? -15.020 -14.335 -0.206 1.00 83.19 180 ALA A O 1
ATOM 1342 N N . SER A 1 181 ? -15.095 -12.268 0.668 1.00 82.25 181 SER A N 1
ATOM 1343 C CA . SER A 1 181 ? -14.490 -11.612 -0.492 1.00 82.25 181 SER A CA 1
ATOM 1344 C C . SER A 1 181 ? -13.042 -12.049 -0.698 1.00 82.25 181 SER A C 1
ATOM 1346 O O . SER A 1 181 ? -12.670 -12.281 -1.839 1.00 82.25 181 SER A O 1
ATOM 1348 N N . ALA A 1 182 ? -12.257 -12.282 0.358 1.00 79.31 182 ALA A N 1
ATOM 1349 C CA . ALA A 1 182 ? -10.907 -12.828 0.222 1.00 79.31 182 ALA A CA 1
ATOM 1350 C C . ALA A 1 182 ? -10.903 -14.204 -0.466 1.00 79.31 182 ALA A C 1
ATOM 1352 O O . ALA A 1 182 ? -10.130 -14.416 -1.394 1.00 79.31 182 ALA A O 1
ATOM 1353 N N . VAL A 1 183 ? -11.798 -15.119 -0.078 1.00 83.69 183 VAL A N 1
ATOM 1354 C CA . VAL A 1 183 ? -11.872 -16.461 -0.687 1.00 83.69 183 VAL A CA 1
ATOM 1355 C C . VAL A 1 183 ? -12.436 -16.403 -2.108 1.00 83.69 183 VAL A C 1
ATOM 1357 O O . VAL A 1 183 ? -11.870 -16.991 -3.028 1.00 83.69 183 VAL A O 1
ATOM 1360 N N . VAL A 1 184 ? -13.539 -15.675 -2.303 1.00 86.69 184 VAL A N 1
ATOM 1361 C CA . VAL A 1 184 ? -14.256 -15.631 -3.586 1.00 86.69 184 VAL A CA 1
ATOM 1362 C C . VAL A 1 184 ? -13.503 -14.815 -4.632 1.00 86.69 184 VAL A C 1
ATOM 1364 O O . VAL A 1 184 ? -13.485 -15.214 -5.792 1.00 86.69 184 VAL A O 1
ATOM 1367 N N . LEU A 1 185 ? -12.881 -13.692 -4.253 1.00 85.12 185 LEU A N 1
ATOM 1368 C CA . LEU A 1 185 ? -12.168 -12.813 -5.187 1.00 85.12 185 LEU A CA 1
ATOM 1369 C C . LEU A 1 185 ? -10.729 -13.260 -5.446 1.00 85.12 185 LEU A C 1
ATOM 1371 O O . LEU A 1 185 ? -10.184 -12.882 -6.478 1.00 85.12 185 LEU A O 1
ATOM 1375 N N . SER A 1 186 ? -10.117 -14.079 -4.580 1.00 80.06 186 SER A N 1
ATOM 1376 C CA . SER A 1 186 ? -8.741 -14.544 -4.801 1.00 80.06 186 SER A CA 1
ATOM 1377 C C . SER A 1 186 ? -8.608 -15.327 -6.113 1.00 80.06 186 SER A C 1
ATOM 1379 O O . SER A 1 186 ? -7.757 -14.996 -6.935 1.00 80.06 186 SER A O 1
ATOM 1381 N N . VAL A 1 187 ? -9.500 -16.288 -6.379 1.00 84.12 187 VAL A N 1
ATOM 1382 C CA . VAL A 1 187 ? -9.473 -17.091 -7.617 1.00 84.12 187 VAL A CA 1
ATOM 1383 C C . VAL A 1 187 ? -9.586 -16.233 -8.892 1.00 84.12 187 VAL A C 1
ATOM 1385 O O . VAL A 1 187 ? -8.689 -16.313 -9.734 1.00 84.12 187 VAL A O 1
ATOM 1388 N N . PRO A 1 188 ? -10.622 -15.387 -9.075 1.00 86.25 188 PRO A N 1
ATOM 1389 C CA . PRO A 1 188 ? -10.729 -14.544 -10.262 1.00 86.25 188 PRO A CA 1
ATOM 1390 C C . PRO A 1 188 ? -9.624 -13.486 -10.339 1.00 86.25 188 PRO A C 1
ATOM 1392 O O . PRO A 1 188 ? -9.212 -13.148 -11.446 1.00 86.25 188 PRO A O 1
ATOM 1395 N N . ALA A 1 189 ? -9.098 -12.998 -9.208 1.00 83.31 189 ALA A N 1
ATOM 1396 C CA . ALA A 1 189 ? -7.970 -12.071 -9.216 1.00 83.31 189 ALA A CA 1
ATOM 1397 C C . ALA A 1 189 ? -6.726 -12.702 -9.846 1.00 83.31 189 ALA A C 1
ATOM 1399 O O . ALA A 1 189 ? -6.149 -12.119 -10.763 1.00 83.31 189 ALA A O 1
ATOM 1400 N N . PHE A 1 190 ? -6.345 -13.905 -9.404 1.00 81.25 190 PHE A N 1
ATOM 1401 C CA . PHE A 1 190 ? -5.183 -14.610 -9.950 1.00 81.25 190 PHE A CA 1
ATOM 1402 C C . PHE A 1 190 ? -5.383 -15.030 -11.411 1.00 81.25 190 PHE A C 1
ATOM 1404 O O . PHE A 1 190 ? -4.439 -14.958 -12.194 1.00 81.25 190 PHE A O 1
ATOM 1411 N N . LEU A 1 191 ? -6.607 -15.383 -11.820 1.00 83.19 191 LEU A N 1
ATOM 1412 C CA . LEU A 1 191 ? -6.918 -15.651 -13.231 1.00 83.19 191 LEU A CA 1
ATOM 1413 C C . LEU A 1 191 ? -6.779 -14.399 -14.114 1.00 83.19 191 LEU A C 1
ATOM 1415 O O . LEU A 1 191 ? -6.256 -14.484 -15.223 1.00 83.19 191 LEU A O 1
ATOM 1419 N N . LEU A 1 192 ? -7.215 -13.235 -13.623 1.00 82.06 192 LEU A N 1
ATOM 1420 C CA . LEU A 1 192 ? -7.058 -11.952 -14.316 1.00 82.06 192 LEU A CA 1
ATOM 1421 C C . LEU A 1 192 ? -5.588 -11.518 -14.398 1.00 82.06 192 LEU A C 1
ATOM 1423 O O . LEU A 1 192 ? -5.156 -11.028 -15.442 1.00 82.06 192 LEU A O 1
ATOM 1427 N N . LEU A 1 193 ? -4.818 -11.741 -13.330 1.00 80.69 193 LEU A N 1
ATOM 1428 C CA . LEU A 1 193 ? -3.370 -11.511 -13.293 1.00 80.69 193 LEU A CA 1
ATOM 1429 C C . LEU A 1 193 ? -2.634 -12.403 -14.307 1.00 80.69 193 LEU A C 1
ATOM 1431 O O . LEU A 1 193 ? -1.775 -11.917 -15.037 1.00 80.69 193 LEU A O 1
ATOM 1435 N N . ALA A 1 194 ? -3.024 -13.676 -14.420 1.00 78.44 194 ALA A N 1
ATOM 1436 C CA . ALA A 1 194 ? -2.433 -14.632 -15.360 1.00 78.44 194 ALA A CA 1
ATOM 1437 C C . ALA A 1 194 ? -2.689 -14.299 -16.843 1.00 78.44 194 ALA A C 1
ATOM 1439 O O . ALA A 1 194 ? -2.000 -14.817 -17.718 1.00 78.44 194 ALA A O 1
ATOM 1440 N N . HIS A 1 195 ? -3.669 -13.442 -17.143 1.00 78.12 195 HIS A N 1
ATOM 1441 C CA . HIS A 1 195 ? -4.018 -13.076 -18.517 1.00 78.12 195 HIS A CA 1
ATOM 1442 C C . HIS A 1 195 ? -2.996 -12.124 -19.173 1.00 78.12 195 HIS A C 1
ATOM 1444 O O . HIS A 1 195 ? -2.985 -11.992 -20.393 1.00 78.12 195 HIS A O 1
ATOM 1450 N N . GLY A 1 196 ? -2.139 -11.458 -18.385 1.00 69.25 196 GLY A N 1
ATOM 1451 C CA . GLY A 1 196 ? -1.002 -10.663 -18.877 1.00 69.25 196 GLY A CA 1
ATOM 1452 C C . GLY A 1 196 ? -1.346 -9.342 -19.584 1.00 69.25 196 GLY A C 1
ATOM 1453 O O . GLY A 1 196 ? -0.449 -8.628 -20.035 1.00 69.25 196 GLY A O 1
ATOM 1454 N N . ALA A 1 197 ? -2.626 -8.971 -19.684 1.00 80.38 197 ALA A N 1
ATOM 1455 C CA . ALA A 1 197 ? -3.036 -7.674 -20.213 1.00 80.38 197 ALA A CA 1
ATOM 1456 C C . ALA A 1 197 ? -3.000 -6.608 -19.107 1.00 80.38 197 ALA A C 1
ATOM 1458 O O . ALA A 1 197 ? -3.455 -6.844 -17.993 1.00 80.38 197 ALA A O 1
ATOM 1459 N N . ILE A 1 198 ? -2.551 -5.388 -19.418 1.00 78.38 198 ILE A N 1
ATOM 1460 C CA . ILE A 1 198 ? -2.452 -4.292 -18.430 1.00 78.38 198 ILE A CA 1
ATOM 1461 C C . ILE A 1 198 ? -3.790 -4.052 -17.707 1.00 78.38 198 ILE A C 1
ATOM 1463 O O . ILE A 1 198 ? -3.828 -3.915 -16.485 1.00 78.38 198 ILE A O 1
ATOM 1467 N N . TRP A 1 199 ? -4.900 -4.053 -18.452 1.00 79.56 199 TRP A N 1
ATOM 1468 C CA . TRP A 1 199 ? -6.239 -3.888 -17.882 1.00 79.56 199 TRP A CA 1
ATOM 1469 C C . TRP A 1 199 ? -6.649 -5.054 -16.969 1.00 79.56 199 TRP A C 1
ATOM 1471 O O . TRP A 1 199 ? -7.257 -4.823 -15.924 1.00 79.56 199 TRP A O 1
ATOM 1481 N N . SER A 1 200 ? -6.294 -6.298 -17.319 1.00 82.25 200 SER A N 1
ATOM 1482 C CA . SER A 1 200 ? -6.622 -7.465 -16.490 1.00 82.25 200 SER A CA 1
ATOM 1483 C C . SER A 1 200 ? -5.783 -7.491 -15.214 1.00 82.25 200 SER A C 1
ATOM 1485 O O . SER A 1 200 ? -6.318 -7.767 -14.145 1.00 82.25 200 SER A O 1
ATOM 1487 N N . THR A 1 201 ? -4.510 -7.105 -15.295 1.00 82.88 201 THR A N 1
ATOM 1488 C CA . THR A 1 201 ? -3.615 -6.957 -14.143 1.00 82.88 201 THR A CA 1
ATOM 1489 C C . THR A 1 201 ? -4.128 -5.900 -13.165 1.00 82.88 201 THR A C 1
ATOM 1491 O O . THR A 1 201 ? -4.227 -6.170 -11.969 1.00 82.88 201 THR A O 1
ATOM 1494 N N . LEU A 1 202 ? -4.542 -4.726 -13.657 1.00 84.06 202 LEU A N 1
ATOM 1495 C CA . LEU A 1 202 ? -5.141 -3.676 -12.821 1.00 84.06 202 LEU A CA 1
ATOM 1496 C C . LEU A 1 202 ? -6.452 -4.132 -12.169 1.00 84.06 202 LEU A C 1
ATOM 1498 O O . LEU A 1 202 ? -6.677 -3.871 -10.984 1.00 84.06 202 LEU A O 1
ATOM 1502 N N . ALA A 1 203 ? -7.304 -4.843 -12.911 1.00 84.56 203 ALA A N 1
ATOM 1503 C CA . ALA A 1 203 ? -8.540 -5.401 -12.373 1.00 84.56 203 ALA A CA 1
ATOM 1504 C C . ALA A 1 203 ? -8.266 -6.472 -11.300 1.00 84.56 203 ALA A C 1
ATOM 1506 O O . ALA A 1 203 ? -8.893 -6.450 -10.242 1.00 84.56 203 ALA A O 1
ATOM 1507 N N . GLY A 1 204 ? -7.297 -7.364 -11.532 1.00 84.81 204 GLY A N 1
ATOM 1508 C CA . GLY A 1 204 ? -6.888 -8.402 -10.583 1.00 84.81 204 GLY A CA 1
ATOM 1509 C C . GLY A 1 204 ? -6.299 -7.826 -9.295 1.00 84.81 204 GLY A C 1
ATOM 1510 O O . GLY A 1 204 ? -6.714 -8.208 -8.201 1.00 84.81 204 GLY A O 1
ATOM 1511 N N . LEU A 1 205 ? -5.409 -6.835 -9.410 1.00 84.81 205 LEU A N 1
ATOM 1512 C CA . LEU A 1 205 ? -4.863 -6.101 -8.264 1.00 84.81 205 LEU A CA 1
ATOM 1513 C C . LEU A 1 205 ? -5.959 -5.377 -7.474 1.00 84.81 205 LEU A C 1
ATOM 1515 O O . LEU A 1 205 ? -5.959 -5.405 -6.245 1.00 84.81 205 LEU A O 1
ATOM 1519 N N . THR A 1 206 ? -6.920 -4.764 -8.169 1.00 85.31 206 THR A N 1
ATOM 1520 C CA . THR A 1 206 ? -8.060 -4.099 -7.522 1.00 85.31 206 THR A CA 1
ATOM 1521 C C . THR A 1 206 ? -8.923 -5.109 -6.769 1.00 85.31 206 THR A C 1
ATOM 1523 O O . THR A 1 206 ? -9.311 -4.846 -5.634 1.00 85.31 206 THR A O 1
ATOM 1526 N N . LEU A 1 207 ? -9.172 -6.291 -7.343 1.00 85.81 207 LEU A N 1
ATOM 1527 C CA . LEU A 1 207 ? -9.882 -7.374 -6.660 1.00 85.81 207 LEU A CA 1
ATOM 1528 C C . LEU A 1 207 ? -9.162 -7.837 -5.387 1.00 85.81 207 LEU A C 1
ATOM 1530 O O . LEU A 1 207 ? -9.825 -8.103 -4.387 1.00 85.81 207 LEU A O 1
ATOM 1534 N N . VAL A 1 208 ? -7.828 -7.909 -5.406 1.00 84.56 208 VAL A N 1
ATOM 1535 C CA . VAL A 1 208 ? -7.017 -8.243 -4.220 1.00 84.56 208 VAL A CA 1
ATOM 1536 C C . VAL A 1 208 ? -7.059 -7.124 -3.180 1.00 84.56 208 VAL A C 1
ATOM 1538 O O . VAL A 1 208 ? -7.038 -7.399 -1.982 1.00 84.56 208 VAL A O 1
ATOM 1541 N N . ALA A 1 209 ? -7.179 -5.867 -3.606 1.00 84.06 209 ALA A N 1
ATOM 1542 C CA . ALA A 1 209 ? -7.305 -4.734 -2.697 1.00 84.06 209 ALA A CA 1
ATOM 1543 C C . ALA A 1 209 ? -8.654 -4.689 -1.954 1.00 84.06 209 ALA A C 1
ATOM 1545 O O . ALA A 1 209 ? -8.713 -4.187 -0.834 1.00 84.06 209 ALA A O 1
ATOM 1546 N N . VAL A 1 210 ? -9.735 -5.243 -2.517 1.00 83.19 210 VAL A N 1
ATOM 1547 C CA . VAL A 1 210 ? -11.069 -5.263 -1.881 1.00 83.19 210 VAL A CA 1
ATOM 1548 C C . VAL A 1 210 ? -11.059 -5.858 -0.459 1.00 83.19 210 VAL A C 1
ATOM 1550 O O . VAL A 1 210 ? -11.486 -5.164 0.468 1.00 83.19 210 VAL A O 1
ATOM 1553 N N . PRO A 1 211 ? -10.577 -7.094 -0.220 1.00 80.81 211 PRO A N 1
ATOM 1554 C CA . PRO A 1 211 ? -10.530 -7.654 1.130 1.00 80.81 211 PRO A CA 1
ATOM 1555 C C . PRO A 1 211 ? -9.609 -6.854 2.059 1.00 80.81 211 PRO A C 1
ATOM 1557 O O . PRO A 1 211 ? -9.935 -6.683 3.233 1.00 80.81 211 PRO A O 1
ATOM 1560 N N . VAL A 1 212 ? -8.507 -6.299 1.540 1.00 79.00 212 VAL A N 1
ATOM 1561 C CA . VAL A 1 212 ? -7.581 -5.441 2.302 1.00 79.00 212 VAL A CA 1
ATOM 1562 C C . VAL A 1 212 ? -8.302 -4.214 2.856 1.00 79.00 212 VAL A C 1
ATOM 1564 O O . VAL A 1 212 ? -8.204 -3.935 4.051 1.00 79.00 212 VAL A O 1
ATOM 1567 N N . ILE A 1 213 ? -9.085 -3.532 2.014 1.00 79.62 213 ILE A N 1
ATOM 1568 C CA . ILE A 1 213 ? -9.897 -2.373 2.403 1.00 79.62 213 ILE A CA 1
ATOM 1569 C C . ILE A 1 213 ? -10.833 -2.753 3.555 1.00 79.62 213 ILE A C 1
ATOM 1571 O O . ILE A 1 213 ? -10.852 -2.079 4.581 1.00 79.62 213 ILE A O 1
ATOM 1575 N N . PHE A 1 214 ? -11.562 -3.867 3.437 1.00 77.19 214 PHE A N 1
ATOM 1576 C CA . PHE A 1 214 ? -12.499 -4.295 4.479 1.00 77.19 214 PHE A CA 1
ATOM 1577 C C . PHE A 1 214 ? -11.820 -4.684 5.796 1.00 77.19 214 PHE A C 1
ATOM 1579 O O . PHE A 1 214 ? -12.342 -4.358 6.864 1.00 77.19 214 PHE A O 1
ATOM 1586 N N . TYR A 1 215 ? -10.671 -5.360 5.745 1.00 73.44 215 TYR A N 1
ATOM 1587 C CA . TYR A 1 215 ? -9.936 -5.741 6.951 1.00 73.44 215 TYR A CA 1
ATOM 1588 C C . TYR A 1 215 ? -9.363 -4.526 7.687 1.00 73.44 215 TYR A C 1
ATOM 1590 O O . TYR A 1 215 ? -9.518 -4.418 8.906 1.00 73.44 215 TYR A O 1
ATOM 1598 N N . ILE A 1 216 ? -8.753 -3.591 6.957 1.00 70.62 216 ILE A N 1
ATOM 1599 C CA . ILE A 1 216 ? -8.098 -2.410 7.537 1.00 70.62 216 ILE A CA 1
ATOM 1600 C C . ILE A 1 216 ? -9.124 -1.428 8.093 1.00 70.62 216 ILE A C 1
ATOM 1602 O O . ILE A 1 216 ? -9.006 -0.997 9.240 1.00 70.62 216 ILE A O 1
ATOM 1606 N N . SER A 1 217 ? -10.204 -1.168 7.351 1.00 70.12 217 SER A N 1
ATOM 1607 C CA . SER A 1 217 ? -11.305 -0.328 7.829 1.00 70.12 217 SER A CA 1
ATOM 1608 C C . SER A 1 217 ? -11.961 -0.866 9.109 1.00 70.12 217 SER A C 1
ATOM 1610 O O . SER A 1 217 ? -12.502 -0.085 9.891 1.00 70.12 217 SER A O 1
ATOM 1612 N N . ASN A 1 218 ? -11.927 -2.183 9.349 1.00 67.44 218 ASN A N 1
ATOM 1613 C CA . ASN A 1 218 ? -12.540 -2.796 10.531 1.00 67.44 218 ASN A CA 1
ATOM 1614 C C . ASN A 1 218 ? -11.581 -2.891 11.728 1.00 67.44 218 ASN A C 1
ATOM 1616 O O . ASN A 1 218 ? -12.018 -2.764 12.871 1.00 67.44 218 ASN A O 1
ATOM 1620 N N . LEU A 1 219 ? -10.276 -3.053 11.486 1.00 64.81 219 LEU A N 1
ATOM 1621 C CA . LEU A 1 219 ? -9.239 -3.141 12.524 1.00 64.81 219 LEU A CA 1
ATOM 1622 C C . LEU A 1 219 ? -9.314 -1.983 13.529 1.00 64.81 219 LEU A C 1
ATOM 1624 O O . LEU A 1 219 ? -9.336 -2.189 14.746 1.00 64.81 219 LEU A O 1
ATOM 1628 N N . ALA A 1 220 ? -9.444 -0.775 12.988 1.00 58.91 220 ALA A N 1
ATOM 1629 C CA . ALA A 1 220 ? -9.647 0.477 13.700 1.00 58.91 220 ALA A CA 1
ATOM 1630 C C . ALA A 1 220 ? -10.820 0.470 14.696 1.00 58.91 220 ALA A C 1
ATOM 1632 O O . ALA A 1 220 ? -10.733 1.049 15.782 1.00 58.91 220 ALA A O 1
ATOM 1633 N N . SER A 1 221 ? -11.925 -0.167 14.305 1.00 58.94 221 SER A N 1
ATOM 1634 C CA . SER A 1 221 ? -13.196 -0.153 15.034 1.00 58.94 221 SER A CA 1
ATOM 1635 C C . SER A 1 221 ? -13.373 -1.380 15.934 1.00 58.94 221 SER A C 1
ATOM 1637 O O . SER A 1 221 ? -14.077 -1.298 16.940 1.00 58.94 221 SER A O 1
ATOM 1639 N N . ALA A 1 222 ? -12.751 -2.515 15.605 1.00 59.41 222 ALA A N 1
ATOM 1640 C CA . ALA A 1 222 ? -12.885 -3.767 16.347 1.00 59.41 222 ALA A CA 1
ATOM 1641 C C . ALA A 1 222 ? -12.010 -3.822 17.610 1.00 59.41 222 ALA A C 1
ATOM 1643 O O . ALA A 1 222 ? -12.458 -4.351 18.627 1.00 59.41 222 ALA A O 1
ATOM 1644 N N . LEU A 1 223 ? -10.796 -3.257 17.577 1.00 58.72 223 LEU A N 1
ATOM 1645 C CA . LEU A 1 223 ? -9.854 -3.320 18.705 1.00 58.72 223 LEU A CA 1
ATOM 1646 C C . LEU A 1 223 ? -10.390 -2.660 19.994 1.00 58.72 223 LEU A C 1
ATOM 1648 O O . LEU A 1 223 ? -10.379 -3.324 21.029 1.00 58.72 223 LEU A O 1
ATOM 1652 N N . PRO A 1 224 ? -10.944 -1.430 19.974 1.00 52.47 224 PRO A N 1
ATOM 1653 C CA . PRO A 1 224 ? -11.501 -0.809 21.182 1.00 52.47 224 PRO A CA 1
ATOM 1654 C C . PRO A 1 224 ? -12.775 -1.501 21.690 1.00 52.47 224 PRO A C 1
ATOM 1656 O O . PRO A 1 224 ? -13.120 -1.395 22.857 1.00 52.47 224 PRO A O 1
ATOM 1659 N N . ALA A 1 225 ? -13.490 -2.214 20.815 1.00 56.62 225 ALA A N 1
ATOM 1660 C CA . ALA A 1 225 ? -14.713 -2.937 21.165 1.00 56.62 225 ALA A CA 1
ATOM 1661 C C . ALA A 1 225 ? -14.445 -4.219 21.962 1.00 56.62 225 ALA A C 1
ATOM 1663 O O . ALA A 1 225 ? -15.309 -4.684 22.700 1.00 56.62 225 ALA A O 1
ATOM 1664 N N . LEU A 1 226 ? -13.275 -4.822 21.739 1.00 52.78 226 LEU A N 1
ATOM 1665 C CA . LEU A 1 226 ? -12.853 -6.066 22.379 1.00 52.78 226 LEU A CA 1
ATOM 1666 C C . LEU A 1 226 ? -12.232 -5.820 23.759 1.00 52.78 226 LEU A C 1
ATOM 1668 O O . LEU A 1 226 ? -12.217 -6.736 24.578 1.00 52.78 226 LEU A O 1
ATOM 1672 N N . PHE A 1 227 ? -11.771 -4.595 24.019 1.00 55.25 227 PHE A N 1
ATOM 1673 C CA . PHE A 1 227 ? -11.225 -4.160 25.300 1.00 55.25 227 PHE A CA 1
ATOM 1674 C C . PHE A 1 227 ? -12.018 -2.947 25.797 1.00 55.25 227 PHE A C 1
ATOM 1676 O O . PHE A 1 227 ? -11.586 -1.814 25.574 1.00 55.25 227 PHE A O 1
ATOM 1683 N N . PRO A 1 228 ? -13.193 -3.152 26.423 1.00 45.56 228 PRO A N 1
ATOM 1684 C CA . PRO A 1 228 ? -13.913 -2.053 27.047 1.00 45.56 228 PRO A CA 1
ATOM 1685 C C . PRO A 1 228 ? -12.998 -1.396 28.083 1.00 45.56 228 PRO A C 1
ATOM 1687 O O . PRO A 1 228 ? -12.493 -2.058 28.990 1.00 45.56 228 PRO A O 1
ATOM 1690 N N . THR A 1 229 ? -12.760 -0.095 27.928 1.00 39.66 229 THR A N 1
ATOM 1691 C CA . THR A 1 229 ? -12.218 0.731 29.005 1.00 39.66 229 THR A CA 1
ATOM 1692 C C . THR A 1 229 ? -13.203 0.630 30.157 1.00 39.66 229 THR A C 1
ATOM 1694 O O . THR A 1 229 ? -14.368 0.988 29.980 1.00 39.66 229 THR A O 1
ATOM 1697 N N . ALA A 1 230 ? -12.759 0.055 31.277 1.00 37.81 230 ALA A N 1
ATOM 1698 C CA . ALA A 1 230 ? -13.559 -0.068 32.485 1.00 37.81 230 ALA A CA 1
ATOM 1699 C C . ALA A 1 230 ? -14.138 1.312 32.830 1.00 37.81 230 ALA A C 1
ATOM 1701 O O . ALA A 1 230 ? -13.379 2.265 33.009 1.00 37.81 230 ALA A O 1
ATOM 1702 N N . ALA A 1 231 ? -15.467 1.404 32.793 1.00 31.88 231 ALA A N 1
ATOM 1703 C CA . ALA A 1 231 ? -16.218 2.533 33.321 1.00 31.88 231 ALA A CA 1
ATOM 1704 C C . ALA A 1 231 ? -16.217 2.476 34.850 1.00 31.88 231 ALA A C 1
ATOM 1706 O O . ALA A 1 231 ? -16.230 1.338 35.380 1.00 31.88 231 ALA A O 1
#

Organism: NCBI:txid2592068